Protein AF-A0A0S6VW03-F1 (afdb_monomer)

Structure (mmCIF, N/CA/C/O backbone):
data_AF-A0A0S6VW03-F1
#
_entry.id   AF-A0A0S6VW03-F1
#
loop_
_atom_site.group_PDB
_atom_site.id
_atom_site.type_symbol
_atom_site.label_atom_id
_atom_site.label_alt_id
_atom_site.label_comp_id
_atom_site.label_asym_id
_atom_site.label_entity_id
_atom_site.label_seq_id
_atom_site.pdbx_PDB_ins_code
_atom_site.Cartn_x
_atom_site.Cartn_y
_atom_site.Cartn_z
_atom_site.occupancy
_atom_site.B_iso_or_equiv
_atom_site.auth_seq_id
_atom_site.auth_comp_id
_atom_site.auth_asym_id
_atom_site.auth_atom_id
_atom_site.pdbx_PDB_model_num
ATOM 1 N N . MET A 1 1 ? -54.931 -8.063 -78.804 1.00 41.47 1 MET A N 1
ATOM 2 C CA . MET A 1 1 ? -53.450 -8.011 -78.876 1.00 41.47 1 MET A CA 1
ATOM 3 C C . MET A 1 1 ? -52.958 -6.750 -78.169 1.00 41.47 1 MET A C 1
ATOM 5 O O . MET A 1 1 ? -53.680 -5.765 -78.160 1.00 41.47 1 MET A O 1
ATOM 9 N N . LYS A 1 2 ? -51.769 -6.801 -77.556 1.00 39.81 2 LYS A N 1
ATOM 10 C CA . LYS A 1 2 ? -50.947 -5.637 -77.141 1.00 39.81 2 LYS A CA 1
ATOM 11 C C . LYS A 1 2 ? -50.318 -4.962 -78.395 1.00 39.81 2 LYS A C 1
ATOM 13 O O . LYS A 1 2 ? -50.360 -5.632 -79.429 1.00 39.81 2 LYS A O 1
ATOM 18 N N . PRO A 1 3 ? -49.612 -3.800 -78.333 1.00 53.75 3 PRO A N 1
ATOM 19 C CA . PRO A 1 3 ? -49.448 -2.786 -77.257 1.00 53.75 3 PRO A CA 1
ATOM 20 C C . PRO A 1 3 ? -49.480 -1.301 -77.765 1.00 53.75 3 PRO A C 1
ATOM 22 O O . PRO A 1 3 ? -49.728 -1.086 -78.941 1.00 53.75 3 PRO A O 1
ATOM 25 N N . VAL A 1 4 ? -49.116 -0.332 -76.888 1.00 44.44 4 VAL A N 1
ATOM 26 C CA . VAL A 1 4 ? -48.572 1.051 -77.131 1.00 44.44 4 VAL A CA 1
ATOM 27 C C . VAL A 1 4 ? -49.349 2.030 -78.048 1.00 44.44 4 VAL A C 1
ATOM 29 O O . VAL A 1 4 ? -50.064 1.627 -78.945 1.00 44.44 4 VAL A O 1
ATOM 32 N N . PHE A 1 5 ? -49.292 3.363 -77.927 1.00 41.28 5 PHE A N 1
ATOM 33 C CA . PHE A 1 5 ? -48.598 4.326 -77.039 1.00 41.28 5 PHE A CA 1
ATOM 34 C C . PHE A 1 5 ? -49.675 5.215 -76.318 1.00 41.28 5 PHE A C 1
ATOM 36 O O . PHE A 1 5 ? -50.839 4.838 -76.329 1.00 41.28 5 PHE A O 1
ATOM 43 N N . LEU A 1 6 ? -49.456 6.354 -75.631 1.00 41.47 6 LEU A N 1
ATOM 44 C CA . LEU A 1 6 ? -48.285 7.234 -75.453 1.00 41.47 6 LEU A CA 1
ATOM 45 C C . LEU A 1 6 ? -48.189 7.817 -74.016 1.00 41.47 6 LEU A C 1
ATOM 47 O O . LEU A 1 6 ? -48.075 7.052 -73.062 1.00 41.47 6 LEU A O 1
ATOM 51 N N . ARG A 1 7 ? -48.138 9.150 -73.858 1.00 45.44 7 ARG A N 1
ATOM 52 C CA . ARG A 1 7 ? -47.913 9.922 -72.619 1.00 45.44 7 ARG A CA 1
ATOM 53 C C . ARG A 1 7 ? -48.563 11.308 -72.736 1.00 45.44 7 ARG A C 1
ATOM 55 O O . ARG A 1 7 ? -48.477 11.915 -73.798 1.00 45.44 7 ARG A O 1
ATOM 62 N N . ALA A 1 8 ? -49.048 11.850 -71.620 1.00 44.62 8 ALA A N 1
ATOM 63 C CA . ALA A 1 8 ? -49.051 13.289 -71.351 1.00 44.62 8 ALA A CA 1
ATOM 64 C C . ALA A 1 8 ? -48.479 13.494 -69.939 1.00 44.62 8 ALA A C 1
ATOM 66 O O . ALA A 1 8 ? -48.837 12.768 -69.011 1.00 44.62 8 ALA A O 1
ATOM 67 N N . SER A 1 9 ? -47.514 14.400 -69.802 1.00 45.84 9 SER A N 1
ATOM 68 C CA . SER A 1 9 ? -46.612 14.449 -68.646 1.00 45.84 9 SER A CA 1
ATOM 69 C C . SER A 1 9 ? -47.096 15.427 -67.578 1.00 45.84 9 SER A C 1
ATOM 71 O O . SER A 1 9 ? -47.289 16.601 -67.880 1.00 45.84 9 SER A O 1
ATOM 73 N N . LEU A 1 10 ? -47.174 14.986 -66.318 1.00 44.88 10 LEU A N 1
ATOM 74 C CA . LEU A 1 10 ? -47.238 15.892 -65.170 1.00 44.88 10 LEU A CA 1
ATOM 75 C C . LEU A 1 10 ? -45.862 15.934 -64.497 1.00 44.88 10 LEU A C 1
ATOM 77 O O . LEU A 1 10 ? -45.400 14.939 -63.939 1.00 44.88 10 LEU A O 1
ATOM 81 N N . ALA A 1 11 ? -45.187 17.079 -64.587 1.00 45.97 11 ALA A N 1
ATOM 82 C CA . ALA A 1 11 ? -43.875 17.278 -63.984 1.00 45.97 11 ALA A CA 1
ATOM 83 C C . ALA A 1 11 ? -44.013 17.460 -62.464 1.00 45.97 11 ALA A C 1
ATOM 85 O O . ALA A 1 11 ? -44.283 18.557 -61.980 1.00 45.97 11 ALA A O 1
ATOM 86 N N . ILE A 1 12 ? -43.815 16.382 -61.705 1.00 49.69 12 ILE A N 1
ATOM 87 C CA . ILE A 1 12 ? -43.654 16.471 -60.252 1.00 49.69 12 ILE A CA 1
ATOM 88 C C . ILE A 1 12 ? -42.243 16.996 -59.975 1.00 49.69 12 ILE A C 1
ATOM 90 O O . ILE A 1 12 ? -41.255 16.325 -60.279 1.00 49.69 12 ILE A O 1
ATOM 94 N N . LEU A 1 13 ? -42.153 18.192 -59.386 1.00 43.28 13 LEU A N 1
ATOM 95 C CA . LEU A 1 13 ? -40.908 18.702 -58.819 1.00 43.28 13 LEU A CA 1
ATOM 96 C C . LEU A 1 13 ? -40.443 17.739 -57.718 1.00 43.28 13 LEU A C 1
ATOM 98 O O . LEU A 1 13 ? -40.979 17.741 -56.609 1.00 43.28 13 LEU A O 1
ATOM 102 N N . ILE A 1 14 ? -39.411 16.946 -58.003 1.00 45.53 14 ILE A N 1
ATOM 103 C CA . ILE A 1 14 ? -38.644 16.281 -56.953 1.00 45.53 14 ILE A CA 1
ATOM 104 C C . ILE A 1 14 ? -37.808 17.372 -56.286 1.00 45.53 14 ILE A C 1
ATOM 106 O O . ILE A 1 14 ? -36.692 17.672 -56.711 1.00 45.53 14 ILE A O 1
ATOM 110 N N . ILE A 1 15 ? -38.359 17.983 -55.235 1.00 51.97 15 ILE A N 1
ATOM 111 C CA . ILE A 1 15 ? -37.551 18.742 -54.285 1.00 51.97 15 ILE A CA 1
ATOM 112 C C . ILE A 1 15 ? -36.648 17.716 -53.609 1.00 51.97 15 ILE A C 1
ATOM 114 O O . ILE A 1 15 ? -37.071 16.995 -52.705 1.00 51.97 15 ILE A O 1
ATOM 118 N N . ALA A 1 16 ? -35.409 17.625 -54.086 1.00 44.34 16 ALA A N 1
ATOM 119 C CA . ALA A 1 16 ? -34.370 16.845 -53.445 1.00 44.34 16 ALA A CA 1
ATOM 120 C C . ALA A 1 16 ? -34.122 17.443 -52.057 1.00 44.34 16 ALA A C 1
ATOM 122 O O . ALA A 1 16 ? -33.374 18.410 -51.901 1.00 44.34 16 ALA A O 1
ATOM 123 N N . SER A 1 17 ? -34.773 16.874 -51.042 1.00 45.88 17 SER A N 1
ATOM 124 C CA . SER A 1 17 ? -34.503 17.185 -49.648 1.00 45.88 17 SER A CA 1
ATOM 125 C C . SER A 1 17 ? -33.107 16.671 -49.308 1.00 45.88 17 SER A C 1
ATOM 127 O O . SER A 1 17 ? -32.944 15.565 -48.788 1.00 45.88 17 SER A O 1
ATOM 129 N N . TYR A 1 18 ? -32.096 17.490 -49.606 1.00 45.88 18 TYR A N 1
ATOM 130 C CA . TYR A 1 18 ? -30.774 17.402 -49.003 1.00 45.88 18 TYR A CA 1
ATOM 131 C C . TYR A 1 18 ? -30.946 17.612 -47.496 1.00 45.88 18 TYR A C 1
ATOM 133 O O . TYR A 1 18 ? -30.790 18.711 -46.962 1.00 45.88 18 TYR A O 1
ATOM 141 N N . ALA A 1 19 ? -31.296 16.531 -46.800 1.00 44.75 19 ALA A N 1
ATOM 142 C CA . ALA A 1 19 ? -31.164 16.431 -45.364 1.00 44.75 19 ALA A CA 1
ATOM 143 C C . ALA A 1 19 ? -29.664 16.465 -45.068 1.00 44.75 19 ALA A C 1
ATOM 145 O O . ALA A 1 19 ? -29.002 15.430 -45.017 1.00 44.75 19 ALA A O 1
ATOM 146 N N . ALA A 1 20 ? -29.121 17.678 -44.940 1.00 45.19 20 ALA A N 1
ATOM 147 C CA . ALA A 1 20 ? -27.745 17.896 -44.545 1.00 45.19 20 ALA A CA 1
ATOM 148 C C . ALA A 1 20 ? -27.523 17.174 -43.212 1.00 45.19 20 ALA A C 1
ATOM 150 O O . ALA A 1 20 ? -28.014 17.606 -42.163 1.00 45.19 20 ALA A O 1
ATOM 151 N N . SER A 1 21 ? -26.811 16.049 -43.265 1.00 51.78 21 SER A N 1
ATOM 152 C CA . SER A 1 21 ? -26.428 15.280 -42.092 1.00 51.78 21 SER A CA 1
ATOM 153 C C . SER A 1 21 ? -25.437 16.117 -41.294 1.00 51.78 21 SER A C 1
ATOM 155 O O . SER A 1 21 ? -24.228 16.042 -41.506 1.00 51.78 21 SER A O 1
ATOM 157 N N . ALA A 1 22 ? -25.961 16.965 -40.407 1.00 58.03 22 ALA A N 1
ATOM 158 C CA . ALA A 1 22 ? -25.169 17.751 -39.479 1.00 58.03 22 ALA A CA 1
ATOM 159 C C . ALA A 1 22 ? -24.406 16.778 -38.574 1.00 58.03 22 ALA A C 1
ATOM 161 O O . ALA A 1 22 ? -24.975 16.244 -37.616 1.00 58.03 22 ALA A O 1
ATOM 162 N N . ALA A 1 23 ? -23.151 16.513 -38.945 1.00 72.06 23 ALA A N 1
ATOM 163 C CA . ALA A 1 23 ? -22.260 15.610 -38.239 1.00 72.06 23 ALA A CA 1
ATOM 164 C C . ALA A 1 23 ? -22.165 16.033 -36.771 1.00 72.06 23 ALA A C 1
ATOM 166 O O . ALA A 1 23 ? -22.073 17.224 -36.457 1.00 72.06 23 ALA A O 1
ATOM 167 N N . THR A 1 24 ? -22.229 15.058 -35.869 1.00 78.88 24 THR A N 1
ATOM 168 C CA . THR A 1 24 ? -22.113 15.316 -34.438 1.00 78.88 24 THR A CA 1
ATOM 169 C C . THR A 1 24 ? -20.705 15.839 -34.123 1.00 78.88 24 THR A C 1
ATOM 171 O O . THR A 1 24 ? -19.719 15.290 -34.621 1.00 78.88 24 THR A O 1
ATOM 174 N N . PRO A 1 25 ? -20.566 16.913 -33.324 1.00 88.56 25 PRO A N 1
ATOM 175 C CA . PRO A 1 25 ? -19.252 17.404 -32.920 1.00 88.56 25 PRO A CA 1
ATOM 176 C C . PRO A 1 25 ? -18.455 16.334 -32.161 1.00 88.56 25 PRO A C 1
ATOM 178 O O . PRO A 1 25 ? -19.015 15.647 -31.308 1.00 88.56 25 PRO A O 1
ATOM 181 N N . LYS A 1 26 ? -17.139 16.236 -32.396 1.00 91.75 26 LYS A N 1
ATOM 182 C CA . LYS A 1 26 ? -16.273 15.225 -31.751 1.00 91.75 26 LYS A CA 1
ATOM 183 C C . LYS A 1 26 ? -16.360 15.242 -30.222 1.00 91.75 26 LYS A C 1
ATOM 185 O O . LYS A 1 26 ? -16.529 14.189 -29.613 1.00 91.75 26 LYS A O 1
ATOM 190 N N . TRP A 1 27 ? -16.334 16.433 -29.612 1.00 94.94 27 TRP A N 1
ATOM 191 C CA . TRP A 1 27 ? -16.500 16.600 -28.161 1.00 94.94 27 TRP A CA 1
ATOM 192 C C . TRP A 1 27 ? -17.800 15.968 -27.639 1.00 94.94 27 TRP A C 1
ATOM 194 O O . TRP A 1 27 ? -17.817 15.429 -26.535 1.00 94.94 27 TRP A O 1
ATOM 204 N N . TYR A 1 28 ? -18.881 15.997 -28.429 1.00 95.50 28 TYR A N 1
ATOM 205 C CA . TYR A 1 28 ? -20.172 15.439 -28.033 1.00 95.50 28 TYR A CA 1
ATOM 206 C C . TYR A 1 28 ? -20.170 13.913 -28.090 1.00 95.50 28 TYR A C 1
ATOM 208 O O . TYR A 1 28 ? -20.765 13.296 -27.215 1.00 95.50 28 TYR A O 1
ATOM 216 N N . GLU A 1 29 ? -19.478 13.290 -29.047 1.00 94.25 29 GLU A N 1
ATOM 217 C CA . GLU A 1 29 ? -19.335 11.828 -29.048 1.00 94.25 29 GLU A CA 1
ATOM 218 C C . GLU A 1 29 ? -18.506 11.344 -27.855 1.00 94.25 29 GLU A C 1
ATOM 220 O O . GLU A 1 29 ? -18.922 10.411 -27.171 1.00 94.25 29 GLU A O 1
ATOM 225 N N . TYR A 1 30 ? -17.397 12.021 -27.531 1.00 97.06 30 TYR A N 1
ATOM 226 C CA . TYR A 1 30 ? -16.627 11.719 -26.320 1.00 97.06 30 TYR A CA 1
ATOM 227 C C . TYR A 1 30 ? -17.463 11.907 -25.044 1.00 97.06 30 TYR A C 1
ATOM 229 O O . TYR A 1 30 ? -17.493 11.017 -24.194 1.00 97.06 30 TYR A O 1
ATOM 237 N N . TYR A 1 31 ? -18.197 13.020 -24.931 1.00 96.94 31 TYR A N 1
ATOM 238 C CA . TYR A 1 31 ? -19.065 13.290 -23.782 1.00 96.94 31 TYR A CA 1
ATOM 239 C C . TYR A 1 31 ? -20.222 12.290 -23.670 1.00 96.94 31 TYR A C 1
ATOM 241 O O . TYR A 1 31 ? -20.508 11.794 -22.589 1.00 96.94 31 TYR A O 1
ATOM 249 N N . ARG A 1 32 ? -20.877 11.939 -24.781 1.00 96.00 32 ARG A N 1
ATOM 250 C CA . ARG A 1 32 ? -21.965 10.953 -24.805 1.00 96.00 32 ARG A CA 1
ATOM 251 C C . ARG A 1 32 ? -21.469 9.564 -24.400 1.00 96.00 32 ARG A C 1
ATOM 253 O O . ARG A 1 32 ? -22.128 8.906 -23.601 1.00 96.00 32 ARG A O 1
ATOM 260 N N . LEU A 1 33 ? -20.321 9.132 -24.927 1.00 95.81 33 LEU A N 1
ATOM 261 C CA . LEU A 1 33 ? -19.723 7.843 -24.575 1.00 95.81 33 LEU A CA 1
ATOM 262 C C . LEU A 1 33 ? -19.311 7.795 -23.101 1.00 95.81 33 LEU A C 1
ATOM 264 O O . LEU A 1 33 ? -19.542 6.778 -22.452 1.00 95.81 33 LEU A O 1
ATOM 268 N N . SER A 1 34 ? -18.762 8.881 -22.543 1.00 96.31 34 SER A N 1
ATOM 269 C CA . SER A 1 34 ? -18.366 8.896 -21.130 1.00 96.31 34 SER A CA 1
ATOM 270 C C . SER A 1 34 ? -19.554 8.689 -20.190 1.00 96.31 34 SER A C 1
ATOM 272 O O . SER A 1 34 ? -19.403 7.965 -19.210 1.00 96.31 34 SER A O 1
ATOM 274 N N . LYS A 1 35 ? -20.753 9.204 -20.514 1.00 94.56 35 LYS A N 1
ATOM 275 C CA . LYS A 1 35 ? -21.979 8.906 -19.743 1.00 94.56 35 LYS A CA 1
ATOM 276 C C . LYS A 1 35 ? -22.316 7.408 -19.745 1.00 94.56 35 LYS A C 1
ATOM 278 O O . LYS A 1 35 ? -22.618 6.868 -18.688 1.00 94.56 35 LYS A O 1
ATOM 283 N N . THR A 1 36 ? -22.179 6.721 -20.881 1.00 93.88 36 THR A N 1
ATOM 284 C CA . THR A 1 36 ? -22.383 5.261 -20.963 1.00 93.88 36 THR A CA 1
ATOM 285 C C . THR A 1 36 ? -21.358 4.486 -20.122 1.00 93.88 36 THR A C 1
ATOM 287 O O . THR A 1 36 ? -21.712 3.516 -19.457 1.00 93.88 36 THR A O 1
ATOM 290 N N . TYR A 1 37 ? -20.095 4.925 -20.090 1.00 93.25 37 TYR A N 1
ATOM 291 C CA . TYR A 1 37 ? -19.072 4.299 -19.241 1.00 93.25 37 TYR A CA 1
ATOM 292 C C . TYR A 1 37 ? -19.241 4.626 -17.746 1.00 93.25 37 TYR A C 1
ATOM 294 O O . TYR A 1 37 ? -18.944 3.772 -16.914 1.00 93.25 37 TYR A O 1
ATOM 302 N N . VAL A 1 38 ? -19.788 5.798 -17.395 1.00 90.44 38 VAL A N 1
ATOM 303 C CA . VAL A 1 38 ? -20.243 6.133 -16.029 1.00 90.44 38 VAL A CA 1
ATOM 304 C C . VAL A 1 38 ? -21.356 5.184 -15.574 1.00 90.44 38 VAL A C 1
ATOM 306 O O . VAL A 1 38 ? -21.263 4.615 -14.490 1.00 90.44 38 VAL A O 1
ATOM 309 N N . GLU A 1 39 ? -22.376 4.957 -16.406 1.00 90.19 39 GLU A N 1
ATOM 310 C CA . GLU A 1 39 ? -23.469 4.013 -16.114 1.00 90.19 39 GLU A CA 1
ATOM 311 C C . GLU A 1 39 ? -22.955 2.571 -15.943 1.00 90.19 39 GLU A C 1
ATOM 313 O O . GLU A 1 39 ? -23.417 1.845 -15.064 1.00 90.19 39 GLU A O 1
ATOM 318 N N . ALA A 1 40 ? -21.939 2.182 -16.721 1.00 91.19 40 ALA A N 1
ATOM 319 C CA . ALA A 1 40 ? -21.250 0.895 -16.606 1.00 91.19 40 ALA A CA 1
ATOM 320 C C . ALA A 1 40 ? -20.214 0.815 -15.459 1.00 91.19 40 ALA A C 1
ATOM 322 O O . ALA A 1 40 ? -19.531 -0.202 -15.338 1.00 91.19 40 ALA A O 1
ATOM 323 N N . GLN A 1 41 ? -20.065 1.864 -14.637 1.00 89.62 41 GLN A N 1
ATOM 324 C CA . GLN A 1 41 ? -19.064 1.981 -13.559 1.00 89.62 41 GLN A CA 1
ATOM 325 C C . GLN A 1 41 ? -17.597 1.822 -14.022 1.00 89.62 41 GLN A C 1
ATOM 327 O O . GLN A 1 41 ? -16.711 1.476 -13.241 1.00 89.62 41 GLN A O 1
ATOM 332 N N . GLN A 1 42 ? -17.313 2.099 -15.298 1.00 89.12 42 GLN A N 1
ATOM 333 C CA . GLN A 1 42 ? -15.972 2.063 -15.891 1.00 89.12 42 GLN A CA 1
ATOM 334 C C . GLN A 1 42 ? -15.337 3.461 -15.849 1.00 89.12 42 GLN A C 1
ATOM 336 O O . GLN A 1 42 ? -15.117 4.116 -16.872 1.00 89.12 42 GLN A O 1
ATOM 341 N N . TRP A 1 43 ? -15.074 3.925 -14.626 1.00 88.69 43 TRP A N 1
ATOM 342 C CA . TRP A 1 43 ? -14.681 5.303 -14.317 1.00 88.69 43 TRP A CA 1
ATOM 343 C C . TRP A 1 43 ? -13.411 5.763 -15.037 1.00 88.69 43 TRP A C 1
ATOM 345 O O . TRP A 1 43 ? -13.407 6.857 -15.593 1.00 88.69 43 TRP A O 1
ATOM 355 N N . ASP A 1 44 ? -12.375 4.922 -15.117 1.00 87.62 44 ASP A N 1
ATOM 356 C CA . ASP A 1 44 ? -11.119 5.252 -15.808 1.00 87.62 44 ASP A CA 1
ATOM 357 C C . ASP A 1 44 ? -11.346 5.575 -17.302 1.00 87.62 44 ASP A C 1
ATOM 359 O O . ASP A 1 44 ? -10.836 6.566 -17.829 1.00 87.62 44 ASP A O 1
ATOM 363 N N . VAL A 1 45 ? -12.194 4.792 -17.983 1.00 88.62 45 VAL A N 1
ATOM 364 C CA . VAL A 1 45 ? -12.552 5.013 -19.398 1.00 88.62 45 VAL A CA 1
ATOM 365 C C . VAL A 1 45 ? -13.404 6.275 -19.554 1.00 88.62 45 VAL A C 1
ATOM 367 O O . VAL A 1 45 ? -13.199 7.058 -20.487 1.00 88.62 45 VAL A O 1
ATOM 370 N N . ALA A 1 46 ? -14.338 6.508 -18.628 1.00 94.81 46 ALA A N 1
ATOM 371 C CA . ALA A 1 46 ? -15.154 7.717 -18.614 1.00 94.81 46 ALA A CA 1
ATOM 372 C C . ALA A 1 46 ? -14.313 8.990 -18.411 1.00 94.81 46 ALA A C 1
ATOM 374 O O . ALA A 1 46 ? -14.540 9.975 -19.113 1.00 94.81 46 ALA A O 1
ATOM 375 N N . ILE A 1 47 ? -13.320 8.960 -17.514 1.00 95.75 47 ILE A N 1
ATOM 376 C CA . ILE A 1 47 ? -12.376 10.058 -17.253 1.00 95.75 47 ILE A CA 1
ATOM 377 C C . ILE A 1 47 ? -11.597 10.417 -18.521 1.00 95.75 47 ILE A C 1
ATOM 379 O O . ILE A 1 47 ? -11.562 11.586 -18.907 1.00 95.75 47 ILE A O 1
ATOM 383 N N . GLU A 1 48 ? -11.030 9.433 -19.221 1.00 94.25 48 GLU A N 1
ATOM 384 C CA . GLU A 1 48 ? -10.274 9.683 -20.456 1.00 94.25 48 GLU A CA 1
ATOM 385 C C . GLU A 1 48 ? -11.147 10.245 -21.588 1.00 94.25 48 GLU A C 1
ATOM 387 O O . GLU A 1 48 ? -10.715 11.111 -22.354 1.00 94.25 48 GLU A O 1
ATOM 392 N N . LEU A 1 49 ? -12.406 9.814 -21.678 1.00 95.62 49 LEU A N 1
ATOM 393 C CA . LEU A 1 49 ? -13.373 10.385 -22.616 1.00 95.62 49 LEU A CA 1
ATOM 394 C C . LEU A 1 49 ? -13.805 11.807 -22.216 1.00 95.62 49 LEU A C 1
ATOM 396 O O . LEU A 1 49 ? -13.925 12.671 -23.083 1.00 95.62 49 LEU A O 1
ATOM 400 N N . LEU A 1 50 ? -13.972 12.095 -20.922 1.00 97.38 50 LEU A N 1
ATOM 401 C CA . LEU A 1 50 ? -14.268 13.445 -20.425 1.00 97.38 50 LEU A CA 1
ATOM 402 C C . LEU A 1 50 ? -13.108 14.412 -20.687 1.00 97.38 50 LEU A C 1
ATOM 404 O O . LEU A 1 50 ? -13.348 15.502 -21.203 1.00 97.38 50 LEU A O 1
ATOM 408 N N . LYS A 1 51 ? -11.856 14.002 -20.450 1.00 97.00 51 LYS A N 1
ATOM 409 C CA . LYS A 1 51 ? -10.661 14.787 -20.814 1.00 97.00 51 LYS A CA 1
ATOM 410 C C . LYS A 1 51 ? -10.620 15.100 -22.313 1.00 97.00 51 LYS A C 1
ATOM 412 O O . LYS A 1 51 ? -10.381 16.245 -22.687 1.00 97.00 51 LYS A O 1
ATOM 417 N N . LYS A 1 52 ? -10.914 14.119 -23.178 1.00 96.12 52 LYS A N 1
ATOM 418 C CA . LYS A 1 52 ? -10.998 14.326 -24.639 1.00 96.12 52 LYS A CA 1
ATOM 419 C C . LYS A 1 52 ? -12.133 15.276 -25.036 1.00 96.12 52 LYS A C 1
ATOM 421 O O . LYS A 1 52 ? -11.947 16.097 -25.930 1.00 96.12 52 LYS A O 1
ATOM 426 N N . ALA A 1 53 ? -13.284 15.211 -24.362 1.00 96.88 53 ALA A N 1
ATOM 427 C CA . ALA A 1 53 ? -14.372 16.167 -24.568 1.00 96.88 53 ALA A CA 1
ATOM 428 C C . ALA A 1 53 ? -13.961 17.596 -24.166 1.00 96.88 53 ALA A C 1
ATOM 430 O O . ALA A 1 53 ? -14.183 18.525 -24.941 1.00 96.88 53 ALA A O 1
ATOM 431 N N . ILE A 1 54 ? -13.299 17.761 -23.014 1.00 96.75 54 ILE A N 1
ATOM 432 C CA . ILE A 1 54 ? -12.788 19.049 -22.510 1.00 96.75 54 ILE A CA 1
ATOM 433 C C . ILE A 1 54 ? -11.726 19.635 -23.446 1.00 96.75 54 ILE A C 1
ATOM 435 O O . ILE A 1 54 ? -11.785 20.821 -23.756 1.00 96.75 54 ILE A O 1
ATOM 439 N N . ALA A 1 55 ? -10.790 18.819 -23.938 1.00 95.94 55 ALA A N 1
ATOM 440 C CA . ALA A 1 55 ? -9.740 19.266 -24.854 1.00 95.94 55 ALA A CA 1
ATOM 441 C C . ALA A 1 55 ? -10.301 19.816 -26.182 1.00 95.94 55 ALA A C 1
ATOM 443 O O . ALA A 1 55 ? -9.798 20.805 -26.707 1.00 95.94 55 ALA A O 1
ATOM 444 N N . GLU A 1 56 ? -11.368 19.205 -26.705 1.00 95.12 56 GLU A N 1
ATOM 445 C CA . GLU A 1 56 ? -12.072 19.666 -27.913 1.00 95.12 56 GLU A CA 1
ATOM 446 C C . GLU A 1 56 ? -13.061 20.817 -27.625 1.00 95.12 56 GLU A C 1
ATOM 448 O O . GLU A 1 56 ? -13.343 21.640 -28.499 1.00 95.12 56 GLU A O 1
ATOM 453 N N . ARG A 1 57 ? -13.625 20.877 -26.411 1.00 95.50 57 ARG A N 1
ATOM 454 C CA . ARG A 1 57 ? -14.551 21.923 -25.959 1.00 95.50 57 ARG A CA 1
ATOM 455 C C . ARG A 1 57 ? -14.439 22.143 -24.440 1.00 95.50 57 ARG A C 1
ATOM 457 O O . ARG A 1 57 ? -15.144 21.468 -23.680 1.00 95.50 57 ARG A O 1
ATOM 464 N N . PRO A 1 58 ? -13.661 23.139 -23.985 1.00 94.44 58 PRO A N 1
ATOM 465 C CA . PRO A 1 58 ? -13.479 23.387 -22.559 1.00 94.44 58 PRO A CA 1
ATOM 466 C C . PRO A 1 58 ? -14.621 24.187 -21.917 1.00 94.44 58 PRO A C 1
ATOM 468 O O . PRO A 1 58 ? -14.684 24.241 -20.696 1.00 94.44 58 PRO A O 1
ATOM 471 N N . GLN A 1 59 ? -15.522 24.817 -22.683 1.00 93.38 59 GLN A N 1
ATOM 472 C CA . GLN A 1 59 ? -16.610 25.627 -22.115 1.00 93.38 59 GLN A CA 1
ATOM 473 C C . GLN A 1 59 ? -17.868 24.796 -21.817 1.00 93.38 59 GLN A C 1
ATOM 475 O O . GLN A 1 59 ? -18.562 24.347 -22.747 1.00 9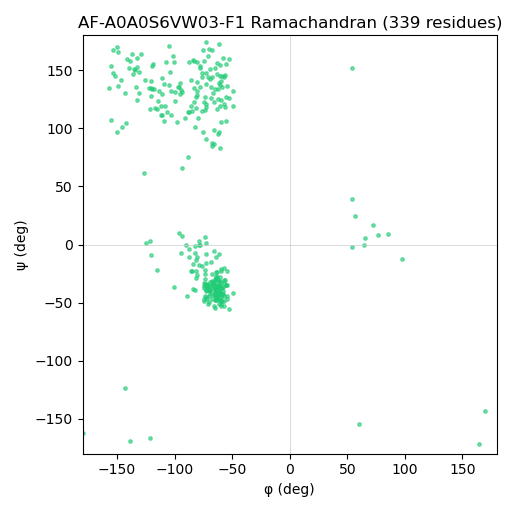3.38 59 GLN A O 1
ATOM 480 N N . SER A 1 60 ? -18.200 24.680 -20.527 1.00 95.06 60 SER A N 1
ATOM 481 C CA . SER A 1 60 ? -19.489 24.187 -20.028 1.00 95.06 60 SER A CA 1
ATOM 482 C C . SER A 1 60 ? -20.678 24.974 -20.593 1.00 95.06 60 SER A C 1
ATOM 484 O O . SER A 1 60 ? -20.570 26.134 -20.997 1.00 95.06 60 SER A O 1
ATOM 486 N N . SER A 1 61 ? -21.855 24.349 -20.642 1.00 95.00 61 SER A N 1
ATOM 487 C CA . SER A 1 61 ? -23.081 25.007 -21.098 1.00 95.00 61 SER A CA 1
ATOM 488 C C . SER A 1 61 ? -24.343 24.336 -20.563 1.00 95.00 61 SER A C 1
ATOM 490 O O . SER A 1 61 ? -24.521 23.124 -20.691 1.00 95.00 61 SER A O 1
ATOM 492 N N . ARG A 1 62 ? -25.294 25.144 -20.072 1.00 93.62 62 ARG A N 1
ATOM 493 C CA . ARG A 1 62 ? -26.638 24.661 -19.706 1.00 93.62 62 ARG A CA 1
ATOM 494 C C . ARG A 1 62 ? -27.393 24.072 -20.902 1.00 93.62 62 ARG A C 1
ATOM 496 O O . ARG A 1 62 ? -28.187 23.151 -20.724 1.00 93.62 62 ARG A O 1
ATOM 503 N N . LYS A 1 63 ? -27.150 24.588 -22.114 1.00 95.06 63 LYS A N 1
ATOM 504 C CA . LYS A 1 63 ? -27.814 24.155 -23.351 1.00 95.06 63 LYS A CA 1
ATOM 505 C C . LYS A 1 63 ? -26.945 24.450 -24.579 1.00 95.06 63 LYS A C 1
ATOM 507 O O . LYS A 1 63 ? -26.853 25.588 -25.029 1.00 95.06 63 LYS A O 1
ATOM 512 N N . VAL A 1 64 ? -26.365 23.405 -25.161 1.00 94.31 64 VAL A N 1
ATOM 513 C CA . VAL A 1 64 ? -25.511 23.450 -26.357 1.00 94.31 64 VAL A CA 1
ATOM 514 C C . VAL A 1 64 ? -26.104 22.596 -27.481 1.00 94.31 64 VAL A C 1
ATOM 516 O O . VAL A 1 64 ? -26.661 21.523 -27.242 1.00 94.31 64 VAL A O 1
ATOM 519 N N . ARG A 1 65 ? -26.014 23.087 -28.723 1.00 91.62 65 ARG A N 1
ATOM 520 C CA . ARG A 1 65 ? -26.492 22.389 -29.925 1.00 91.62 65 ARG A CA 1
ATOM 521 C C . ARG A 1 65 ? -25.470 21.346 -30.376 1.00 91.62 65 ARG A C 1
ATOM 523 O O . ARG A 1 65 ? -24.292 21.663 -30.515 1.00 91.62 65 ARG A O 1
ATOM 530 N N . VAL A 1 66 ? -25.938 20.130 -30.648 1.00 90.88 66 VAL A N 1
ATOM 531 C CA . VAL A 1 66 ? -25.092 18.972 -31.021 1.00 90.88 66 VAL A CA 1
ATOM 532 C C . VAL A 1 66 ? -25.491 18.323 -32.347 1.00 90.88 66 VAL A C 1
ATOM 534 O O . VAL A 1 66 ? -24.875 17.358 -32.783 1.00 90.88 66 VAL A O 1
ATOM 537 N N . GLY A 1 67 ? -26.509 18.863 -33.019 1.00 86.62 67 GLY A N 1
ATOM 538 C CA . GLY A 1 67 ? -26.900 18.452 -34.364 1.00 86.62 67 GLY A CA 1
ATOM 539 C C . GLY A 1 67 ? -28.095 19.246 -34.889 1.00 86.62 67 GLY A C 1
ATOM 540 O O . GLY A 1 67 ? -28.456 20.308 -34.364 1.00 86.62 67 GLY A O 1
ATOM 541 N N . PHE A 1 68 ? -28.750 18.723 -35.924 1.00 82.69 68 PHE A N 1
ATOM 542 C CA . PHE A 1 68 ? -30.057 19.223 -36.346 1.00 82.69 68 PHE A CA 1
ATOM 543 C C . PHE A 1 68 ? -31.095 18.934 -35.249 1.00 82.69 68 PHE A C 1
ATOM 545 O O . PHE A 1 68 ? -31.213 17.792 -34.810 1.00 82.69 68 PHE A O 1
ATOM 552 N N . LEU A 1 69 ? -31.761 19.986 -34.754 1.00 85.50 69 LEU A N 1
ATOM 553 C CA . LEU A 1 69 ? -32.750 19.991 -33.657 1.00 85.50 69 LEU A CA 1
ATOM 554 C C . LEU A 1 69 ? -32.321 19.372 -32.302 1.00 85.50 69 LEU A C 1
ATOM 556 O O . LEU A 1 69 ? -33.079 19.450 -31.338 1.00 85.50 69 LEU A O 1
ATOM 560 N N . ARG A 1 70 ? -31.103 18.830 -32.178 1.00 88.06 70 ARG A N 1
ATOM 561 C CA . ARG A 1 70 ? -30.589 18.196 -30.954 1.00 88.06 70 ARG A CA 1
ATOM 562 C C . ARG A 1 70 ? -29.806 19.170 -30.073 1.00 88.06 70 ARG A C 1
ATOM 564 O O . ARG A 1 70 ? -28.880 19.844 -30.536 1.00 88.06 70 ARG A O 1
ATOM 571 N N . TRP A 1 71 ? -30.150 19.172 -28.788 1.00 92.44 71 TRP A N 1
ATOM 572 C CA . TRP A 1 71 ? -29.538 19.976 -27.732 1.00 92.44 71 TRP A CA 1
ATOM 573 C C . TRP A 1 71 ? -29.208 19.088 -26.532 1.00 92.44 71 TRP A C 1
ATOM 575 O O . TRP A 1 71 ? -29.937 18.141 -26.257 1.00 92.44 71 TRP A O 1
ATOM 585 N N . THR A 1 72 ? -28.147 19.419 -25.802 1.00 93.38 72 THR A N 1
ATOM 586 C CA . THR A 1 72 ? -27.784 18.774 -24.531 1.00 93.38 72 THR A CA 1
ATOM 587 C C . THR A 1 72 ? -27.326 19.825 -23.527 1.00 93.38 72 THR A C 1
ATOM 589 O O . THR A 1 72 ? -26.885 20.907 -23.922 1.00 93.38 72 THR A O 1
ATOM 592 N N . SER A 1 73 ? -27.385 19.511 -22.237 1.00 94.50 73 SER A N 1
ATOM 593 C CA . SER A 1 73 ? -26.507 20.161 -21.262 1.00 94.50 73 SER A CA 1
ATOM 594 C C . SER A 1 73 ? -25.110 19.539 -21.336 1.00 94.50 73 SER A C 1
ATOM 596 O O . SER A 1 73 ? -24.963 18.391 -21.761 1.00 94.50 73 SER A O 1
ATOM 598 N N . TYR A 1 74 ? -24.091 20.302 -20.954 1.00 95.94 74 TYR A N 1
ATOM 599 C CA . TYR A 1 74 ? -22.688 19.901 -20.994 1.00 95.94 74 TYR A CA 1
ATOM 600 C C . TYR A 1 74 ? -21.981 20.470 -19.761 1.00 95.94 74 TYR A C 1
ATOM 602 O O . TYR A 1 74 ? -21.729 21.673 -19.693 1.00 95.94 74 TYR A O 1
ATOM 610 N N . TYR A 1 75 ? -21.707 19.606 -18.782 1.00 97.19 75 TYR A N 1
ATOM 611 C CA . TYR A 1 75 ? -21.058 19.959 -17.511 1.00 97.19 75 TYR A CA 1
ATOM 612 C C . TYR A 1 75 ? -19.833 19.055 -17.282 1.00 97.19 75 TYR A C 1
ATOM 614 O O . TYR A 1 75 ? -19.826 18.248 -16.348 1.00 97.19 75 TYR A O 1
ATOM 622 N N . PRO A 1 76 ? -18.826 19.100 -18.176 1.00 96.06 76 PRO A N 1
ATOM 623 C CA . PRO A 1 76 ? -17.763 18.106 -18.208 1.00 96.06 76 PRO A CA 1
ATOM 624 C C . PRO A 1 76 ? -16.916 18.093 -16.933 1.00 96.06 76 PRO A C 1
ATOM 626 O O . PRO A 1 76 ? -16.560 17.010 -16.490 1.00 96.06 76 PRO A O 1
ATOM 629 N N . TYR A 1 77 ? -16.643 19.245 -16.307 1.00 96.12 77 TYR A N 1
ATOM 630 C CA . TYR A 1 77 ? -15.848 19.304 -15.074 1.00 96.12 77 TYR A CA 1
ATOM 631 C C . TYR A 1 77 ? -16.578 18.694 -13.876 1.00 96.12 77 TYR A C 1
ATOM 633 O O . TYR A 1 77 ? -15.971 17.939 -13.128 1.00 96.12 77 TYR A O 1
ATOM 641 N N . LEU A 1 78 ? -17.891 18.915 -13.731 1.00 96.38 78 LEU A N 1
ATOM 642 C CA . LEU A 1 78 ? -18.659 18.236 -12.684 1.00 96.38 78 LEU A CA 1
ATOM 643 C C . LEU A 1 78 ? -18.686 16.725 -12.922 1.00 96.38 78 LEU A C 1
ATOM 645 O O . LEU A 1 78 ? -18.444 15.951 -12.004 1.00 96.38 78 LEU A O 1
ATOM 649 N N . ASP A 1 79 ? -18.983 16.295 -14.149 1.00 96.38 79 ASP A N 1
ATOM 650 C CA . ASP A 1 79 ? -19.033 14.867 -14.465 1.00 96.38 79 ASP A CA 1
ATOM 651 C C . ASP A 1 79 ? -17.645 14.200 -14.311 1.00 96.38 79 ASP A C 1
ATOM 653 O O . ASP A 1 79 ? -17.571 13.033 -13.932 1.00 96.38 79 ASP A O 1
ATOM 657 N N . LEU A 1 80 ? -16.554 14.947 -14.532 1.00 95.94 80 LEU A N 1
ATOM 658 C CA . LEU A 1 80 ? -15.173 14.518 -14.294 1.00 95.94 80 LEU A CA 1
ATOM 659 C C . LEU A 1 80 ? -14.851 14.435 -12.797 1.00 95.94 80 LEU A C 1
ATOM 661 O O . LEU A 1 80 ? -14.340 13.412 -12.351 1.00 95.94 80 LEU A O 1
ATOM 665 N N . GLY A 1 81 ? -15.211 15.452 -12.010 1.00 94.06 81 GLY A N 1
ATOM 666 C CA . GLY A 1 81 ? -15.047 15.446 -10.555 1.00 94.06 81 GLY A CA 1
ATOM 667 C C . GLY A 1 81 ? -15.827 14.312 -9.885 1.00 94.06 81 GLY A C 1
ATOM 668 O O . GLY A 1 81 ? -15.277 13.606 -9.046 1.00 94.06 81 GLY A O 1
ATOM 669 N N . MET A 1 82 ? -17.054 14.038 -10.342 1.00 93.69 82 MET A N 1
ATOM 670 C CA . MET A 1 82 ? -17.845 12.882 -9.898 1.00 93.69 82 MET A CA 1
ATOM 671 C C . MET A 1 82 ? -17.199 11.535 -10.269 1.00 93.69 82 MET A C 1
ATOM 673 O O . MET A 1 82 ? -17.287 10.586 -9.492 1.00 93.69 82 MET A O 1
ATOM 677 N N . ALA A 1 83 ? -16.536 11.431 -11.425 1.00 92.62 83 ALA A N 1
ATOM 678 C CA . ALA A 1 83 ? -15.826 10.211 -11.814 1.00 92.62 83 ALA A CA 1
ATOM 679 C C . ALA A 1 83 ? -14.540 9.994 -10.991 1.00 92.62 83 ALA A C 1
ATOM 681 O O . ALA A 1 83 ? -14.254 8.865 -10.596 1.00 92.62 83 ALA A O 1
ATOM 682 N N . TYR A 1 84 ? -13.805 11.064 -10.666 1.00 89.25 84 TYR A N 1
ATOM 683 C CA . TYR A 1 84 ? -12.679 11.009 -9.724 1.00 89.25 84 TYR A CA 1
ATOM 684 C C . TYR A 1 84 ? -13.137 10.659 -8.297 1.00 89.25 84 TYR A C 1
ATOM 686 O O . TYR A 1 84 ? -12.534 9.803 -7.650 1.00 89.25 84 TYR A O 1
ATOM 694 N N . LEU A 1 85 ? -14.257 11.228 -7.839 1.00 87.62 85 LEU A N 1
ATOM 695 C CA . LEU A 1 85 ? -14.880 10.910 -6.551 1.00 87.62 85 LEU A CA 1
ATOM 696 C C . LEU A 1 85 ? -15.253 9.421 -6.450 1.00 87.62 85 LEU A C 1
ATOM 698 O O . LEU A 1 85 ? -14.970 8.786 -5.436 1.00 87.62 85 LEU A O 1
ATOM 702 N N . ALA A 1 86 ? -15.812 8.838 -7.516 1.00 87.12 86 ALA A N 1
ATOM 703 C CA . ALA A 1 86 ? -16.139 7.411 -7.575 1.00 87.12 86 ALA A CA 1
ATOM 704 C C . ALA A 1 86 ? -14.903 6.487 -7.492 1.00 87.12 86 ALA A C 1
ATOM 706 O O . ALA A 1 86 ? -15.023 5.339 -7.063 1.00 87.12 86 ALA A O 1
ATOM 707 N N . LEU A 1 87 ? -13.716 6.990 -7.853 1.00 82.44 87 LEU A N 1
ATOM 708 C CA . LEU A 1 87 ? -12.424 6.311 -7.685 1.00 82.44 87 LEU A CA 1
ATOM 709 C C . LEU A 1 87 ? -11.731 6.613 -6.340 1.00 82.44 87 LEU A C 1
ATOM 711 O O . LEU A 1 87 ? -10.641 6.098 -6.097 1.00 82.44 87 LEU A O 1
ATOM 715 N N . GLY A 1 88 ? -12.326 7.437 -5.469 1.00 82.31 88 GLY A N 1
ATOM 716 C CA . GLY A 1 88 ? -11.711 7.879 -4.209 1.00 82.31 88 GLY A CA 1
ATOM 717 C C . GLY A 1 88 ? -10.567 8.886 -4.386 1.00 82.31 88 GLY A C 1
ATOM 718 O O . GLY A 1 88 ? -9.772 9.083 -3.471 1.00 82.31 88 GLY A O 1
ATOM 719 N N . LYS A 1 89 ? -10.467 9.516 -5.561 1.00 82.38 89 LYS A N 1
ATOM 720 C CA . LYS A 1 89 ? -9.446 10.514 -5.905 1.00 82.38 89 LYS A CA 1
ATOM 721 C C . LYS A 1 89 ? -9.928 11.907 -5.506 1.00 82.38 89 LYS A C 1
ATOM 723 O O . LYS A 1 89 ? -10.436 12.670 -6.327 1.00 82.38 89 LYS A O 1
ATOM 728 N N . PHE A 1 90 ? -9.886 12.170 -4.199 1.00 84.81 90 PHE A N 1
ATOM 729 C CA . PHE A 1 90 ? -10.554 13.321 -3.585 1.00 84.81 90 PHE A CA 1
ATOM 730 C C . PHE A 1 90 ? -9.958 14.672 -3.996 1.00 84.81 90 PHE A C 1
ATOM 732 O O . PHE A 1 90 ? -10.730 15.604 -4.200 1.00 84.81 90 PHE A O 1
ATOM 739 N N . ASP A 1 91 ? -8.642 14.771 -4.198 1.00 80.62 91 ASP A N 1
ATOM 740 C CA . ASP A 1 91 ? -7.984 16.023 -4.600 1.00 80.62 91 ASP A CA 1
ATOM 741 C C . ASP A 1 91 ? -8.385 16.431 -6.029 1.00 80.62 91 ASP A C 1
ATOM 743 O O . ASP A 1 91 ? -8.805 17.567 -6.273 1.00 80.62 91 ASP A O 1
ATOM 747 N N . GLU A 1 92 ? -8.346 15.494 -6.986 1.00 88.50 92 GLU A N 1
ATOM 748 C CA . GLU A 1 92 ? -8.837 15.746 -8.344 1.00 88.50 92 GLU A CA 1
ATOM 749 C C . GLU A 1 92 ? -10.350 16.006 -8.359 1.00 88.50 92 GLU A C 1
ATOM 751 O O . GLU A 1 92 ? -10.813 16.914 -9.055 1.00 88.50 92 GLU A O 1
ATOM 756 N N . ALA A 1 93 ? -11.128 15.260 -7.566 1.00 90.38 93 ALA A N 1
ATOM 757 C CA . ALA A 1 93 ? -12.565 15.483 -7.430 1.00 90.38 93 ALA A CA 1
ATOM 758 C C . ALA A 1 93 ? -12.879 16.892 -6.901 1.00 90.38 93 ALA A C 1
ATOM 760 O O . ALA A 1 93 ? -13.727 17.584 -7.469 1.00 90.38 93 ALA A O 1
ATOM 761 N N . GLN A 1 94 ? -12.165 17.345 -5.865 1.00 87.94 94 GLN A N 1
ATOM 762 C CA . GLN A 1 94 ? -12.318 18.677 -5.283 1.00 87.94 94 GLN A CA 1
ATOM 763 C C . GLN A 1 94 ? -11.917 19.760 -6.279 1.00 87.94 94 GLN A C 1
ATOM 765 O O . GLN A 1 94 ? -12.665 20.723 -6.446 1.00 87.94 94 GLN A O 1
ATOM 770 N N . SER A 1 95 ? -10.804 19.580 -6.995 1.00 87.44 95 SER A N 1
ATOM 771 C CA . SER A 1 95 ? -10.356 20.503 -8.043 1.00 87.44 95 SER A CA 1
ATOM 772 C C . SER A 1 95 ? -11.427 20.688 -9.127 1.00 87.44 95 SER A C 1
ATOM 774 O O . SER A 1 95 ? -11.882 21.808 -9.377 1.00 87.44 95 SER A O 1
ATOM 776 N N . TYR A 1 96 ? -11.932 19.592 -9.704 1.00 94.12 96 TYR A N 1
ATOM 777 C CA . TYR A 1 96 ? -12.907 19.661 -10.796 1.00 94.12 96 TYR A CA 1
ATOM 778 C C . TYR A 1 96 ? -14.327 20.050 -10.351 1.00 94.12 96 TYR A C 1
ATOM 780 O O . TYR A 1 96 ? -15.015 20.760 -11.090 1.00 94.12 96 TYR A O 1
ATOM 788 N N . CYS A 1 97 ? -14.772 19.672 -9.148 1.00 92.06 97 CYS A N 1
ATOM 789 C CA . CYS A 1 97 ? -16.060 20.133 -8.618 1.00 92.06 97 CYS A CA 1
ATOM 790 C C . CYS A 1 97 ? -16.015 21.608 -8.176 1.00 92.06 97 CYS A C 1
ATOM 792 O O . CYS A 1 97 ? -16.976 22.335 -8.430 1.00 92.06 97 CYS A O 1
ATOM 794 N N . SER A 1 98 ? -14.886 22.097 -7.648 1.00 90.25 98 SER A N 1
ATOM 795 C CA . SER A 1 98 ? -14.676 23.534 -7.383 1.00 90.25 98 SER A CA 1
ATOM 796 C C . SER A 1 98 ? -14.570 24.346 -8.680 1.00 90.25 98 SER A C 1
ATOM 798 O O . SER A 1 98 ? -15.092 25.458 -8.764 1.00 90.25 98 SER A O 1
ATOM 800 N N . GLN A 1 99 ? -13.971 23.785 -9.737 1.00 90.75 99 GLN A N 1
ATOM 801 C CA . GLN A 1 99 ? -14.000 24.387 -11.074 1.00 90.75 99 GLN A CA 1
ATOM 802 C C . GLN A 1 99 ? -15.435 24.465 -11.623 1.00 90.75 99 GLN A C 1
ATOM 804 O O . GLN A 1 99 ? -15.864 25.517 -12.091 1.00 90.75 99 GLN A O 1
ATOM 809 N N . ALA A 1 100 ? -16.218 23.389 -11.512 1.00 92.81 100 ALA A N 1
ATOM 810 C CA . ALA A 1 100 ? -17.620 23.392 -11.935 1.00 92.81 100 ALA A CA 1
ATOM 811 C C . ALA A 1 100 ? -18.500 24.369 -11.126 1.00 92.81 100 ALA A C 1
ATOM 813 O O . ALA A 1 100 ? -19.512 24.847 -11.650 1.00 92.81 100 ALA A O 1
ATOM 814 N N . GLN A 1 101 ? -18.116 24.663 -9.876 1.00 92.44 101 GLN A N 1
ATOM 815 C CA . GLN A 1 101 ? -18.720 25.693 -9.029 1.00 92.44 101 GLN A CA 1
ATOM 816 C C . GLN A 1 101 ? -18.376 27.103 -9.526 1.00 92.44 101 GLN A C 1
ATOM 818 O O . GLN A 1 101 ? -19.281 27.915 -9.724 1.00 92.44 101 GLN A O 1
ATOM 823 N N . SER A 1 102 ? -17.089 27.388 -9.760 1.00 90.00 102 SER A N 1
ATOM 824 C CA . SER A 1 102 ? -16.608 28.724 -10.141 1.00 90.00 102 SER A CA 1
ATOM 825 C C . SER A 1 102 ? -17.076 29.167 -11.529 1.00 90.00 102 SER A C 1
ATOM 827 O O . SER A 1 102 ? -17.252 30.362 -11.761 1.00 90.00 102 SER A O 1
ATOM 829 N N . GLU A 1 103 ? -17.386 28.224 -12.425 1.00 91.50 103 GLU A N 1
ATOM 830 C CA . GLU A 1 103 ? -18.057 28.525 -13.694 1.00 91.50 103 GLU A CA 1
ATOM 831 C C . GLU A 1 103 ? -19.476 29.105 -13.515 1.00 91.50 103 GLU A C 1
ATOM 833 O O . GLU A 1 103 ? -19.960 29.797 -14.407 1.00 91.50 103 GLU A O 1
ATOM 838 N N . GLY A 1 104 ? -20.197 28.797 -12.426 1.00 89.75 104 GLY A N 1
ATOM 839 C CA . GLY A 1 104 ? -21.581 29.257 -12.182 1.00 89.75 104 GLY A CA 1
ATOM 840 C C . GLY A 1 104 ? -22.648 28.742 -13.174 1.00 89.75 104 GLY A C 1
ATOM 841 O O . GLY A 1 104 ? -23.840 29.055 -13.070 1.00 89.75 104 GLY A O 1
ATOM 842 N N . ILE A 1 105 ? -22.246 27.940 -14.164 1.00 90.94 105 ILE A N 1
ATOM 843 C CA . ILE A 1 105 ? -23.117 27.393 -15.215 1.00 90.94 105 ILE A CA 1
ATOM 844 C C . ILE A 1 105 ? -23.824 26.120 -14.727 1.00 90.94 105 ILE A C 1
ATOM 846 O O . ILE A 1 105 ? -25.000 25.919 -15.044 1.00 90.94 105 ILE A O 1
ATOM 850 N N . THR A 1 106 ? -23.125 25.282 -13.965 1.00 91.69 106 THR A N 1
ATOM 851 C CA . THR A 1 106 ? -23.584 23.974 -13.475 1.00 91.69 106 THR A CA 1
ATOM 852 C C . THR A 1 106 ? -24.667 24.114 -12.388 1.00 91.69 106 THR A C 1
ATOM 854 O O . THR A 1 106 ? -24.589 25.047 -11.589 1.00 91.69 106 THR A O 1
ATOM 857 N N . PRO A 1 107 ? -25.684 23.226 -12.316 1.00 92.19 107 PRO A N 1
ATOM 858 C CA . PRO A 1 107 ? -26.672 23.243 -11.235 1.00 92.19 107 PRO A CA 1
ATOM 859 C C . PRO A 1 107 ? -26.012 23.128 -9.856 1.00 92.19 107 PRO A C 1
ATOM 861 O O . PRO A 1 107 ? -25.328 22.142 -9.583 1.00 92.19 107 PRO A O 1
ATOM 864 N N . LEU A 1 108 ? -26.240 24.128 -8.998 1.00 87.31 108 LEU A N 1
ATOM 865 C CA . LEU A 1 108 ? -25.559 24.264 -7.706 1.00 87.31 108 LEU A CA 1
ATOM 866 C C . LEU A 1 108 ? -25.814 23.075 -6.770 1.00 87.31 108 LEU A C 1
ATOM 868 O O . LEU A 1 108 ? -24.898 22.648 -6.085 1.00 87.31 108 LEU A O 1
ATOM 872 N N . GLU A 1 109 ? -27.017 22.500 -6.803 1.00 90.94 109 GLU A N 1
ATOM 873 C CA . GLU A 1 109 ? -27.377 21.265 -6.090 1.00 90.94 109 GLU A CA 1
ATOM 874 C C . GLU A 1 109 ? -26.396 20.125 -6.405 1.00 90.94 109 GLU A C 1
ATOM 876 O O . GLU A 1 109 ? -25.713 19.647 -5.508 1.00 90.94 109 GLU A O 1
ATOM 881 N N . ARG A 1 110 ? -26.194 19.793 -7.690 1.00 90.81 110 ARG A N 1
ATOM 882 C CA . ARG A 1 110 ? -25.261 18.725 -8.095 1.00 90.81 110 ARG A CA 1
ATOM 883 C C . ARG A 1 110 ? -23.796 19.023 -7.754 1.00 90.81 110 ARG A C 1
ATOM 885 O O . ARG A 1 110 ? -23.004 18.096 -7.605 1.00 90.81 110 ARG A O 1
ATOM 892 N N . VAL A 1 111 ? -23.411 20.299 -7.705 1.00 89.38 111 VAL A N 1
ATOM 893 C CA . VAL A 1 111 ? -22.060 20.715 -7.296 1.00 89.38 111 VAL A CA 1
ATOM 894 C C . VAL A 1 111 ? -21.894 20.536 -5.788 1.00 89.38 111 VAL A C 1
ATOM 896 O O . VAL A 1 111 ? -20.904 19.953 -5.352 1.00 89.38 111 VAL A O 1
ATOM 899 N N . ASN A 1 112 ? -22.887 20.960 -5.006 1.00 86.50 112 ASN A N 1
ATOM 900 C CA . ASN A 1 112 ? -22.926 20.751 -3.565 1.00 86.50 112 ASN A CA 1
ATOM 901 C C . ASN A 1 112 ? -22.950 19.255 -3.226 1.00 86.50 112 ASN A C 1
ATOM 903 O O . ASN A 1 112 ? -22.221 18.851 -2.333 1.00 86.50 112 ASN A O 1
ATOM 907 N N . ASP A 1 113 ? -23.683 18.419 -3.966 1.00 87.56 113 ASP A N 1
ATOM 908 C CA . ASP A 1 113 ? -23.672 16.960 -3.785 1.00 87.56 113 ASP A CA 1
ATOM 909 C C . ASP A 1 113 ? -22.268 16.364 -3.953 1.00 87.56 113 ASP A C 1
ATOM 911 O O . ASP A 1 113 ? -21.892 15.467 -3.198 1.00 87.56 113 ASP A O 1
ATOM 915 N N . CYS A 1 114 ? -21.487 16.853 -4.925 1.00 88.19 114 CYS A N 1
ATOM 916 C CA . CYS A 1 114 ? -20.093 16.441 -5.101 1.00 88.19 114 CYS A CA 1
ATOM 917 C C . CYS A 1 114 ? -19.233 16.890 -3.913 1.00 88.19 114 CYS A C 1
ATOM 919 O O . CYS A 1 114 ? -18.559 16.069 -3.291 1.00 88.19 114 CYS A O 1
ATOM 921 N N . LEU A 1 115 ? -19.284 18.183 -3.573 1.00 84.88 115 LEU A N 1
ATOM 922 C CA . LEU A 1 115 ? -18.463 18.768 -2.511 1.00 84.88 115 LEU A CA 1
ATOM 923 C C . LEU A 1 115 ? -18.802 18.177 -1.134 1.00 84.88 115 LEU A C 1
ATOM 925 O O . LEU A 1 115 ? -17.898 17.787 -0.414 1.00 84.88 115 LEU A O 1
ATOM 929 N N . VAL A 1 116 ? -20.080 17.966 -0.810 1.00 84.06 116 VAL A N 1
ATOM 930 C CA . VAL A 1 116 ? -20.521 17.316 0.439 1.00 84.06 116 VAL A CA 1
ATOM 931 C C . VAL A 1 116 ? -20.132 15.835 0.482 1.00 84.06 116 VAL A C 1
ATOM 933 O O . VAL A 1 116 ? -19.847 15.307 1.558 1.00 84.06 116 VAL A O 1
ATOM 936 N N . GLN A 1 117 ? -20.079 15.129 -0.651 1.00 83.06 117 GLN A N 1
ATOM 937 C CA . GLN A 1 117 ? -19.554 13.757 -0.683 1.00 83.06 117 GLN A CA 1
ATOM 938 C C . GLN A 1 117 ? -18.034 13.709 -0.502 1.00 83.06 117 GLN A C 1
ATOM 940 O O . GLN A 1 117 ? -17.545 12.792 0.161 1.00 83.06 117 GLN A O 1
ATOM 945 N N . ILE A 1 118 ? -17.300 14.698 -1.019 1.00 80.81 118 ILE A N 1
ATOM 946 C CA . ILE A 1 118 ? -15.871 14.881 -0.735 1.00 80.81 118 ILE A CA 1
ATOM 947 C C . ILE A 1 118 ? -15.689 15.203 0.749 1.00 80.81 118 ILE A C 1
ATOM 949 O O . ILE A 1 118 ? -15.017 14.444 1.436 1.00 80.81 118 ILE A O 1
ATOM 953 N N . ASP A 1 119 ? -16.361 16.227 1.276 1.00 76.56 119 ASP A N 1
ATOM 954 C CA . ASP A 1 119 ? -16.247 16.665 2.669 1.00 76.56 119 ASP A CA 1
ATOM 955 C C . ASP A 1 119 ? -16.672 15.569 3.649 1.00 76.56 119 ASP A C 1
ATOM 957 O O . ASP A 1 119 ? -15.979 15.327 4.623 1.00 76.56 119 ASP A O 1
ATOM 961 N N . SER A 1 120 ? -17.756 14.830 3.401 1.00 71.38 120 SER A N 1
ATOM 962 C CA . SER A 1 120 ? -18.178 13.730 4.288 1.00 71.38 120 SER A CA 1
ATOM 963 C C . SER A 1 120 ? -17.296 12.479 4.188 1.00 71.38 120 SER A C 1
ATOM 965 O O . SER A 1 120 ? -17.256 11.682 5.131 1.00 71.38 120 SER A O 1
ATOM 967 N N . SER A 1 121 ? -16.571 12.293 3.081 1.00 66.25 121 SER A N 1
ATOM 968 C CA . SER A 1 121 ? -15.553 11.241 2.941 1.00 66.25 121 SER A CA 1
ATOM 969 C C . SER A 1 121 ? -14.222 11.669 3.560 1.00 66.25 121 SER A C 1
ATOM 971 O O . SER A 1 121 ? -13.597 10.874 4.261 1.00 66.25 121 SER A O 1
ATOM 973 N N . SER A 1 122 ? -13.855 12.942 3.396 1.00 59.91 122 SER A N 1
ATOM 974 C CA . SER A 1 122 ? -12.744 13.596 4.079 1.00 59.91 122 SER A CA 1
ATOM 975 C C . SER A 1 122 ? -12.970 13.557 5.584 1.00 59.91 122 SER A C 1
ATOM 977 O O . SER A 1 122 ? -12.160 12.971 6.275 1.00 59.91 122 SER A O 1
ATOM 979 N N . LEU A 1 123 ? -14.131 13.973 6.094 1.00 53.97 123 LEU A N 1
ATOM 980 C CA . LEU A 1 123 ? -14.509 13.893 7.510 1.00 53.97 123 LEU A CA 1
ATOM 981 C C . LEU A 1 123 ? -14.546 12.457 8.050 1.00 53.97 123 LEU A C 1
ATOM 983 O O . LEU A 1 123 ? -14.298 12.256 9.232 1.00 53.97 123 LEU A O 1
ATOM 987 N N . LYS A 1 124 ? -14.814 11.431 7.230 1.00 56.62 124 LYS A N 1
ATOM 988 C CA . LYS A 1 124 ? -14.637 10.026 7.655 1.00 56.62 124 LYS A CA 1
ATOM 989 C C . LYS A 1 124 ? -13.160 9.649 7.752 1.00 56.62 124 LYS A C 1
ATOM 991 O O . LYS A 1 124 ? -12.783 8.966 8.702 1.00 56.62 124 LYS A O 1
ATOM 996 N N . SER A 1 125 ? -12.334 10.107 6.813 1.00 50.91 125 SER A N 1
ATOM 997 C CA . SER A 1 125 ? -10.875 9.958 6.860 1.00 50.91 125 SER A CA 1
ATOM 998 C C . SER A 1 125 ? -10.278 10.712 8.056 1.00 50.91 125 SER A C 1
ATOM 1000 O O . SER A 1 125 ? -9.550 10.133 8.852 1.00 50.91 125 SER A O 1
ATOM 1002 N N . GLU A 1 126 ? -10.675 11.966 8.263 1.00 48.19 126 GLU A N 1
ATOM 1003 C CA . GLU A 1 126 ? -10.286 12.853 9.355 1.00 48.19 126 GLU A CA 1
ATOM 1004 C C . GLU A 1 126 ? -10.842 12.416 10.703 1.00 48.19 126 GLU A C 1
ATOM 1006 O O . GLU A 1 126 ? -10.147 12.596 11.685 1.00 48.19 126 GLU A O 1
ATOM 1011 N N . HIS A 1 127 ? -12.019 11.792 10.795 1.00 43.91 127 HIS A N 1
ATOM 1012 C CA . HIS A 1 127 ? -12.491 11.199 12.052 1.00 43.91 127 HIS A CA 1
ATOM 1013 C C . HIS A 1 127 ? -11.702 9.927 12.398 1.00 43.91 127 HIS A C 1
ATOM 1015 O O . HIS A 1 127 ? -11.378 9.687 13.559 1.00 43.91 127 HIS A O 1
ATOM 1021 N N . VAL A 1 128 ? -11.299 9.139 11.392 1.00 49.88 128 VAL A N 1
ATOM 1022 C CA . VAL A 1 128 ? -10.310 8.060 11.574 1.00 49.88 128 VAL A CA 1
ATOM 1023 C C . VAL A 1 128 ? -8.930 8.630 11.948 1.00 49.88 128 VAL A C 1
ATOM 1025 O O . VAL A 1 128 ? -8.229 8.023 12.757 1.00 49.88 128 VAL A O 1
ATOM 1028 N N . ARG A 1 129 ? -8.570 9.819 11.443 1.00 46.00 129 ARG A N 1
ATOM 1029 C CA . ARG A 1 129 ? -7.343 10.566 11.779 1.00 46.00 129 ARG A CA 1
ATOM 1030 C C . ARG A 1 129 ? -7.403 11.185 13.183 1.00 46.00 129 ARG A C 1
ATOM 1032 O O . ARG A 1 129 ? -6.415 11.116 13.896 1.00 46.00 129 ARG A O 1
ATOM 1039 N N . SER A 1 130 ? -8.550 11.710 13.620 1.00 42.53 130 SER A N 1
ATOM 1040 C CA . SER A 1 130 ? -8.747 12.433 14.889 1.00 42.53 130 SER A CA 1
ATOM 1041 C C . SER A 1 130 ? -8.909 11.510 16.095 1.00 42.53 130 SER A C 1
ATOM 1043 O O . SER A 1 130 ? -8.870 11.969 17.233 1.00 42.53 130 SER A O 1
ATOM 1045 N N . LEU A 1 131 ? -9.081 10.207 15.861 1.00 49.16 131 LEU A N 1
ATOM 1046 C CA . LEU A 1 131 ? -8.867 9.176 16.877 1.00 49.16 131 LEU A CA 1
ATOM 1047 C C . LEU A 1 131 ? -7.365 8.971 17.185 1.00 49.16 131 LEU A C 1
ATOM 1049 O O . LEU A 1 131 ? -7.039 8.282 18.150 1.00 49.16 131 LEU A O 1
ATOM 1053 N N . SER A 1 132 ? -6.460 9.591 16.414 1.00 41.66 132 SER A N 1
ATOM 1054 C CA . SER A 1 132 ? -5.044 9.778 16.746 1.00 41.66 132 SER A CA 1
ATOM 1055 C C . SER A 1 132 ? -4.791 11.248 17.126 1.00 41.66 132 SER A C 1
ATOM 1057 O O . SER A 1 132 ? -4.896 12.121 16.267 1.00 41.66 132 SER A O 1
ATOM 1059 N N . PRO A 1 133 ? -4.432 11.570 18.383 1.00 39.62 133 PRO A N 1
ATOM 1060 C CA . PRO A 1 133 ? -4.230 12.956 18.826 1.00 39.62 133 PRO A CA 1
ATOM 1061 C C . PRO A 1 133 ? -2.936 13.620 18.310 1.00 39.62 133 PRO A C 1
ATOM 1063 O O . PRO A 1 133 ? -2.626 14.739 18.711 1.00 39.62 133 PRO A O 1
ATOM 1066 N N . TYR A 1 134 ? -2.187 12.954 17.427 1.00 41.72 134 TYR A N 1
ATOM 1067 C CA . TYR A 1 134 ? -0.960 13.461 16.812 1.00 41.72 134 TYR A CA 1
ATOM 1068 C C . TYR A 1 134 ? -0.942 13.144 15.308 1.00 41.72 134 TYR A C 1
ATOM 1070 O O . TYR A 1 134 ? -1.447 12.081 14.918 1.00 41.72 134 TYR A O 1
ATOM 1078 N N . PRO A 1 135 ? -0.345 14.016 14.463 1.00 51.59 135 PRO A N 1
ATOM 1079 C CA . PRO A 1 135 ? 0.003 13.637 13.095 1.00 51.59 135 PRO A CA 1
ATOM 1080 C C . PRO A 1 135 ? 0.912 12.399 13.143 1.00 51.59 135 PRO A C 1
ATOM 1082 O O . PRO A 1 135 ? 1.690 12.268 14.094 1.00 51.59 135 PRO A O 1
ATOM 1085 N N . PRO A 1 136 ? 0.828 11.479 12.167 1.00 56.47 136 PRO A 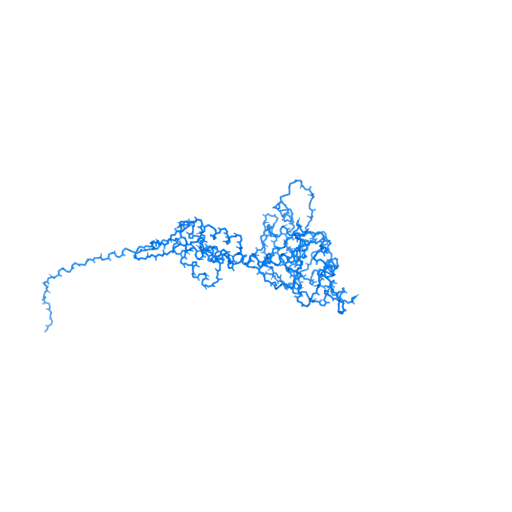N 1
ATOM 1086 C CA . PRO A 1 136 ? 1.637 10.273 12.208 1.00 56.47 136 PRO A CA 1
ATOM 1087 C C . PRO A 1 136 ? 3.124 10.654 12.215 1.00 56.47 136 PRO A C 1
ATOM 1089 O O . PRO A 1 136 ? 3.603 11.362 11.334 1.00 56.47 136 PRO A O 1
ATOM 1092 N N . GLU A 1 137 ? 3.853 10.170 13.224 1.00 71.31 137 GLU A N 1
ATOM 1093 C CA . GLU A 1 137 ? 5.296 10.410 13.427 1.00 71.31 137 GLU A CA 1
ATOM 1094 C C . GLU A 1 137 ? 6.168 9.867 12.274 1.00 71.31 137 GLU A C 1
ATOM 1096 O O . GLU A 1 137 ? 7.374 10.101 12.224 1.00 71.31 137 GLU A O 1
ATOM 1101 N N . ILE A 1 138 ? 5.551 9.119 11.358 1.00 81.31 138 ILE A N 1
ATOM 1102 C CA . ILE A 1 138 ? 6.140 8.420 10.219 1.00 81.31 138 ILE A CA 1
ATOM 1103 C C . ILE A 1 138 ? 5.292 8.717 8.970 1.00 81.31 138 ILE A C 1
ATOM 1105 O O . ILE A 1 138 ? 4.091 8.963 9.106 1.00 81.31 138 ILE A O 1
ATOM 1109 N N . PRO A 1 139 ? 5.853 8.686 7.748 1.00 82.44 139 PRO A N 1
ATOM 1110 C CA . PRO A 1 139 ? 5.078 8.946 6.534 1.00 82.44 139 PRO A CA 1
ATOM 1111 C C . PRO A 1 139 ? 3.933 7.948 6.337 1.00 82.44 139 PRO A C 1
ATOM 1113 O O . PRO A 1 139 ? 3.995 6.795 6.764 1.00 82.44 139 PRO A O 1
ATOM 1116 N N . GLU A 1 140 ? 2.902 8.381 5.621 1.00 81.56 140 GLU A N 1
ATOM 1117 C CA . GLU A 1 140 ? 1.760 7.546 5.249 1.00 81.56 140 GLU A CA 1
ATOM 1118 C C . GLU A 1 140 ? 2.101 6.668 4.030 1.00 81.56 140 GLU A C 1
ATOM 1120 O O . GLU A 1 140 ? 2.771 7.109 3.092 1.00 81.56 140 GLU A O 1
ATOM 1125 N N . PHE A 1 141 ? 1.650 5.412 4.035 1.00 82.75 141 PHE A N 1
ATOM 1126 C CA . PHE A 1 141 ? 1.671 4.545 2.855 1.00 82.75 141 PHE A CA 1
ATOM 1127 C C . PHE A 1 141 ? 0.405 4.807 2.022 1.00 82.75 141 PHE A C 1
ATOM 1129 O O . PHE A 1 141 ? -0.666 4.964 2.617 1.00 82.75 141 PHE A O 1
ATOM 1136 N N . PRO A 1 142 ? 0.467 4.816 0.675 1.00 78.12 142 PRO A N 1
ATOM 1137 C CA . PRO A 1 142 ? -0.704 5.085 -0.156 1.00 78.12 142 PRO A CA 1
ATOM 1138 C C . PRO A 1 142 ? -1.871 4.142 0.161 1.00 78.12 142 PRO A C 1
ATOM 1140 O O . PRO A 1 142 ? -1.717 2.918 0.167 1.00 78.12 142 PRO A O 1
ATOM 1143 N N . TRP A 1 143 ? -3.045 4.716 0.427 1.00 72.00 143 TRP A N 1
ATOM 1144 C CA . TRP A 1 143 ? -4.251 3.974 0.780 1.00 72.00 143 TRP A CA 1
ATOM 1145 C C . TRP A 1 143 ? -5.454 4.468 -0.044 1.00 72.00 143 TRP A C 1
ATOM 1147 O O . TRP A 1 143 ? -5.767 5.655 0.029 1.00 72.00 143 TRP A O 1
ATOM 1157 N N . PRO A 1 144 ? -6.171 3.599 -0.788 1.00 81.06 144 PRO A N 1
ATOM 1158 C CA . PRO A 1 144 ? -5.936 2.161 -0.957 1.00 81.06 144 PRO A CA 1
ATOM 1159 C C . PRO A 1 144 ? -4.562 1.835 -1.578 1.00 81.06 144 PRO A C 1
ATOM 1161 O O . PRO A 1 144 ? -4.091 2.591 -2.430 1.00 81.06 144 PRO A O 1
ATOM 1164 N N . PRO A 1 145 ? -3.917 0.719 -1.179 1.00 82.25 145 PRO A N 1
ATOM 1165 C CA . PRO A 1 145 ? -2.623 0.320 -1.727 1.00 82.25 145 PRO A CA 1
ATOM 1166 C C . PRO A 1 145 ? -2.678 0.173 -3.258 1.00 82.25 145 PRO A C 1
ATOM 1168 O O . PRO A 1 145 ? -3.702 -0.289 -3.778 1.00 82.25 145 PRO A O 1
ATOM 1171 N N . PRO A 1 146 ? -1.605 0.524 -3.993 1.00 80.00 146 PRO A N 1
ATOM 1172 C CA . PRO A 1 146 ? -1.528 0.292 -5.431 1.00 80.00 146 PRO A CA 1
ATOM 1173 C C . PRO A 1 146 ? -1.685 -1.186 -5.788 1.00 80.00 146 PRO A C 1
ATOM 1175 O O . PRO A 1 146 ? -1.469 -2.078 -4.961 1.00 80.00 146 PRO A O 1
ATOM 1178 N N . LYS A 1 147 ? -2.036 -1.448 -7.045 1.00 85.25 147 LYS A N 1
ATOM 1179 C CA . LYS A 1 147 ? -2.159 -2.806 -7.571 1.00 85.25 147 LYS A CA 1
ATOM 1180 C C . LYS A 1 147 ? -0.815 -3.534 -7.471 1.00 85.25 147 LYS A C 1
ATOM 1182 O O . LYS A 1 147 ? 0.170 -3.123 -8.080 1.00 85.25 147 LYS A O 1
ATOM 1187 N N . ALA A 1 148 ? -0.790 -4.626 -6.718 1.00 91.31 148 ALA A N 1
ATOM 1188 C CA . ALA A 1 148 ? 0.367 -5.490 -6.532 1.00 91.31 148 ALA A CA 1
ATOM 1189 C C . ALA A 1 148 ? 0.486 -6.528 -7.667 1.00 91.31 148 ALA A C 1
ATOM 1191 O O . ALA A 1 148 ? -0.488 -6.876 -8.339 1.00 91.31 148 ALA A O 1
ATOM 1192 N N . SER A 1 149 ? 1.687 -7.068 -7.857 1.00 94.12 149 SER A N 1
ATOM 1193 C CA . SER A 1 149 ? 1.970 -8.191 -8.764 1.00 94.12 149 SER A CA 1
ATOM 1194 C C . SER A 1 149 ? 1.364 -9.490 -8.235 1.00 94.12 149 SER A C 1
ATOM 1196 O O . SER A 1 149 ? 0.740 -10.250 -8.976 1.00 94.12 149 SER A O 1
ATOM 1198 N N . ALA A 1 150 ? 1.502 -9.707 -6.926 1.00 96.69 150 ALA A N 1
ATOM 1199 C CA . ALA A 1 150 ? 0.876 -10.788 -6.179 1.00 96.69 150 ALA A CA 1
ATOM 1200 C C . ALA A 1 150 ? 0.585 -10.355 -4.735 1.00 96.69 150 ALA A C 1
ATOM 1202 O O . ALA A 1 150 ? 1.117 -9.361 -4.242 1.00 96.69 150 ALA A O 1
ATOM 1203 N N . GLN A 1 151 ? -0.238 -11.133 -4.029 1.00 97.06 151 GLN A N 1
ATOM 1204 C CA . GLN A 1 151 ? -0.468 -10.954 -2.596 1.00 97.06 151 GLN A CA 1
ATOM 1205 C C . GLN A 1 151 ? -0.581 -12.290 -1.856 1.00 97.06 151 GLN A C 1
ATOM 1207 O O . GLN A 1 151 ? -0.892 -13.322 -2.458 1.00 97.06 151 GLN A O 1
ATOM 1212 N N . ALA A 1 152 ? -0.364 -12.269 -0.542 1.00 97.38 152 ALA A N 1
ATOM 1213 C CA . ALA A 1 152 ? -0.657 -13.386 0.349 1.00 97.38 152 ALA A CA 1
ATOM 1214 C C . ALA A 1 152 ? -1.043 -12.914 1.752 1.00 97.38 152 ALA A C 1
ATOM 1216 O O . ALA A 1 152 ? -0.370 -12.076 2.347 1.00 97.38 152 ALA A O 1
ATOM 1217 N N . THR A 1 153 ? -2.085 -13.516 2.321 1.00 97.31 153 THR A N 1
ATOM 1218 C CA . THR A 1 153 ? -2.393 -13.370 3.747 1.00 97.31 153 THR A CA 1
ATOM 1219 C C . THR A 1 153 ? -1.384 -14.166 4.570 1.00 97.31 153 THR A C 1
ATOM 1221 O O . THR A 1 153 ? -1.216 -15.369 4.344 1.00 97.31 153 THR A O 1
ATOM 1224 N N . VAL A 1 154 ? -0.742 -13.515 5.540 1.00 97.50 154 VAL A N 1
ATOM 1225 C CA . VAL A 1 154 ? 0.112 -14.170 6.538 1.00 97.50 154 VAL A CA 1
ATOM 1226 C C . VAL A 1 154 ? -0.781 -14.643 7.698 1.00 97.50 154 VAL A C 1
ATOM 1228 O O . VAL A 1 154 ? -1.450 -13.815 8.317 1.00 97.50 154 VAL A O 1
ATOM 1231 N N . PRO A 1 155 ? -0.848 -15.957 7.992 1.00 96.19 155 PRO A N 1
ATOM 1232 C CA . PRO A 1 155 ? -1.697 -16.503 9.042 1.00 96.19 155 PRO A CA 1
ATOM 1233 C C . PRO A 1 155 ? -1.379 -15.926 10.420 1.00 96.19 155 PRO A C 1
ATOM 1235 O O . PRO A 1 155 ? -0.221 -15.860 10.831 1.00 96.19 155 PRO A O 1
ATOM 1238 N N . THR A 1 156 ? -2.421 -15.572 11.170 1.00 93.38 156 THR A N 1
ATOM 1239 C CA . THR A 1 156 ? -2.306 -14.933 12.487 1.00 93.38 156 THR A CA 1
ATOM 1240 C C . THR A 1 156 ? -1.482 -15.754 13.484 1.00 93.38 156 THR A C 1
ATOM 1242 O O . THR A 1 156 ? -0.734 -15.181 14.268 1.00 93.38 156 THR A O 1
ATOM 1245 N N . ASN A 1 157 ? -1.525 -17.089 13.415 1.00 93.06 157 ASN A N 1
ATOM 1246 C CA . ASN A 1 157 ? -0.719 -17.980 14.263 1.00 93.06 157 ASN A CA 1
ATOM 1247 C C . ASN A 1 157 ? 0.795 -17.937 13.973 1.00 93.06 157 ASN A C 1
ATOM 1249 O O . ASN A 1 157 ? 1.580 -18.407 14.793 1.00 93.06 157 ASN A O 1
ATOM 1253 N N . LEU A 1 158 ? 1.227 -17.374 12.839 1.00 94.94 158 LEU A N 1
ATOM 1254 C CA . LEU A 1 158 ? 2.641 -17.071 12.603 1.00 94.94 158 LEU A CA 1
ATOM 1255 C C . LEU A 1 158 ? 3.067 -15.757 13.272 1.00 94.94 158 LEU A C 1
ATOM 1257 O O . LEU A 1 158 ? 4.248 -15.584 13.571 1.00 94.94 158 LEU A O 1
ATOM 1261 N N . LEU A 1 159 ? 2.119 -14.858 13.542 1.00 92.88 159 LEU A N 1
ATOM 1262 C CA . LEU A 1 159 ? 2.352 -13.483 13.992 1.00 92.88 159 LEU A CA 1
ATOM 1263 C C . LEU A 1 159 ? 2.164 -13.293 15.500 1.00 92.88 159 LEU A C 1
ATOM 1265 O O . LEU A 1 159 ? 2.908 -12.532 16.111 1.00 92.88 159 LEU A O 1
ATOM 1269 N N . VAL A 1 160 ? 1.194 -13.984 16.101 1.00 91.12 160 VAL A N 1
ATOM 1270 C CA . VAL A 1 160 ? 0.838 -13.838 17.521 1.00 91.12 160 VAL A CA 1
ATOM 1271 C C . VAL A 1 160 ? 1.004 -15.151 18.278 1.00 91.12 160 VAL A C 1
ATOM 1273 O O . VAL A 1 160 ? 0.888 -16.236 17.706 1.00 91.12 160 VAL A O 1
ATOM 1276 N N . ARG A 1 161 ? 1.243 -15.056 19.588 1.00 82.69 161 ARG A N 1
ATOM 1277 C CA . ARG A 1 161 ? 1.260 -16.211 20.496 1.00 82.69 161 ARG A CA 1
ATOM 1278 C C . ARG A 1 161 ? -0.114 -16.376 21.139 1.00 82.69 161 ARG A C 1
ATOM 1280 O O . ARG A 1 161 ? -0.693 -15.411 21.636 1.00 82.69 161 ARG A O 1
ATOM 1287 N N . SER A 1 162 ? -0.628 -17.602 21.151 1.00 76.75 162 SER A N 1
ATOM 1288 C CA . SER A 1 162 ? -1.939 -17.902 21.736 1.00 76.75 162 SER A CA 1
ATOM 1289 C C . SER A 1 162 ? -1.977 -17.568 23.232 1.00 76.75 162 SER A C 1
ATOM 1291 O O . SER A 1 162 ? -1.030 -17.842 23.965 1.00 76.75 162 SER A O 1
ATOM 1293 N N . GLY A 1 163 ? -3.086 -16.987 23.696 1.00 75.94 163 GLY A N 1
ATOM 1294 C CA . GLY A 1 163 ? -3.321 -16.724 25.121 1.00 75.94 163 GLY A CA 1
ATOM 1295 C C . GLY A 1 163 ? -2.570 -15.528 25.723 1.00 75.94 163 GLY A C 1
ATOM 1296 O O . GLY A 1 163 ? -2.633 -15.348 26.937 1.00 75.94 163 GLY A O 1
ATOM 1297 N N . ARG A 1 164 ? -1.885 -14.694 24.925 1.00 79.25 164 ARG A N 1
ATOM 1298 C CA . ARG A 1 164 ? -1.260 -13.446 25.405 1.00 79.25 164 ARG A CA 1
ATOM 1299 C C . ARG A 1 164 ? -1.805 -12.217 24.667 1.00 79.25 164 ARG A C 1
ATOM 1301 O O . ARG A 1 164 ? -1.869 -12.245 23.436 1.00 79.25 164 ARG A O 1
ATOM 1308 N N . PRO A 1 165 ? -2.147 -11.121 25.376 1.00 85.56 165 PRO A N 1
ATOM 1309 C CA . PRO A 1 165 ? -2.348 -9.822 24.744 1.00 85.56 165 PRO A CA 1
ATOM 1310 C C . PRO A 1 165 ? -1.117 -9.479 23.903 1.00 85.56 165 PRO A C 1
ATOM 1312 O O . PRO A 1 165 ? 0.004 -9.544 24.399 1.00 85.56 165 PRO A O 1
ATOM 1315 N N . THR A 1 166 ? -1.336 -9.168 22.629 1.00 92.75 166 THR A N 1
ATOM 1316 C CA . THR A 1 166 ? -0.277 -8.858 21.664 1.00 92.75 166 THR A CA 1
ATOM 1317 C C . THR A 1 166 ? -0.505 -7.440 21.152 1.00 92.75 166 THR A C 1
ATOM 1319 O O . THR A 1 166 ? -1.640 -7.072 20.841 1.00 92.75 166 THR A O 1
ATOM 1322 N N . LEU A 1 167 ? 0.548 -6.632 21.091 1.00 94.56 167 LEU A N 1
ATOM 1323 C CA . LEU A 1 167 ? 0.518 -5.269 20.567 1.00 94.56 167 LEU A CA 1
ATOM 1324 C C . LEU A 1 167 ? 1.076 -5.232 19.138 1.00 94.56 167 LEU A C 1
ATOM 1326 O O . LEU A 1 167 ? 1.786 -6.146 18.709 1.00 94.56 167 LEU A O 1
ATOM 1330 N N . LEU A 1 168 ? 0.787 -4.169 18.385 1.00 95.69 168 LEU A N 1
ATOM 1331 C CA . LEU A 1 168 ? 1.279 -4.037 17.010 1.00 95.69 168 LEU A CA 1
ATOM 1332 C C . LEU A 1 168 ? 2.811 -4.047 16.932 1.00 95.69 168 LEU A C 1
ATOM 1334 O O . LEU A 1 168 ? 3.346 -4.638 15.998 1.00 95.69 168 LEU A O 1
ATOM 1338 N N . LYS A 1 169 ? 3.522 -3.506 17.932 1.00 95.31 169 LYS A N 1
ATOM 1339 C CA . LYS A 1 169 ? 4.992 -3.600 18.016 1.00 95.31 169 LYS A CA 1
ATOM 1340 C C . LYS A 1 169 ? 5.511 -5.038 18.138 1.00 95.31 169 LYS A C 1
ATOM 1342 O O . LYS A 1 169 ? 6.591 -5.333 17.642 1.00 95.31 169 LYS A O 1
ATOM 1347 N N . ASP A 1 170 ? 4.751 -5.936 18.765 1.00 95.31 170 ASP A N 1
ATOM 1348 C CA . ASP A 1 170 ? 5.164 -7.331 18.946 1.00 95.31 170 ASP A CA 1
ATOM 1349 C C . ASP A 1 170 ? 5.033 -8.092 17.615 1.00 95.31 170 ASP A C 1
ATOM 1351 O O . ASP A 1 170 ? 5.897 -8.892 17.257 1.00 95.31 170 ASP A O 1
ATOM 1355 N N . VAL A 1 171 ? 3.986 -7.779 16.838 1.00 97.19 171 VAL A N 1
ATOM 1356 C CA . VAL A 1 171 ? 3.794 -8.275 15.464 1.00 97.19 171 VAL A CA 1
ATOM 1357 C C . VAL A 1 171 ? 4.817 -7.671 14.501 1.00 97.19 171 VAL A C 1
ATOM 1359 O O . VAL A 1 171 ? 5.340 -8.380 13.645 1.00 97.19 171 VAL A O 1
ATOM 1362 N N . ALA A 1 172 ? 5.145 -6.389 14.662 1.00 97.38 172 ALA A N 1
ATOM 1363 C CA . ALA A 1 172 ? 6.196 -5.716 13.907 1.00 97.38 172 ALA A CA 1
ATOM 1364 C C . ALA A 1 172 ? 7.553 -6.399 14.136 1.00 97.38 172 ALA A C 1
ATOM 1366 O O . ALA A 1 172 ? 8.150 -6.905 13.188 1.00 97.38 172 ALA A O 1
ATOM 1367 N N . LYS A 1 173 ? 7.954 -6.580 15.402 1.00 96.00 173 LYS A N 1
ATOM 1368 C CA . LYS A 1 173 ? 9.182 -7.297 15.777 1.00 96.00 173 LYS A CA 1
ATOM 1369 C C . LYS A 1 173 ? 9.218 -8.736 15.258 1.00 96.00 173 LYS A C 1
ATOM 1371 O O . LYS A 1 173 ? 10.261 -9.238 14.847 1.00 96.00 173 LYS A O 1
ATOM 1376 N N . ARG A 1 174 ? 8.067 -9.410 15.242 1.00 96.38 174 ARG A N 1
ATOM 1377 C CA . ARG A 1 174 ? 7.918 -10.762 14.691 1.00 96.38 174 ARG A CA 1
ATOM 1378 C C . ARG A 1 174 ? 8.137 -10.813 13.175 1.00 96.38 174 ARG A C 1
ATOM 1380 O O . ARG A 1 174 ? 8.721 -11.783 12.693 1.00 96.38 174 ARG A O 1
ATOM 1387 N N . LEU A 1 175 ? 7.681 -9.797 12.440 1.00 97.88 175 LEU A N 1
ATOM 1388 C CA . LEU A 1 175 ? 7.952 -9.644 11.009 1.00 97.88 175 LEU A CA 1
ATOM 1389 C C . LEU A 1 175 ? 9.425 -9.293 10.759 1.00 97.88 175 LEU A C 1
ATOM 1391 O O . LEU A 1 175 ? 10.043 -9.935 9.916 1.00 97.88 175 LEU A O 1
ATOM 1395 N N . GLU A 1 176 ? 10.004 -8.363 11.527 1.00 97.19 176 GLU A N 1
ATOM 1396 C CA . GLU A 1 176 ? 11.438 -8.026 11.492 1.00 97.19 176 GLU A CA 1
ATOM 1397 C C . GLU A 1 176 ? 12.323 -9.261 11.697 1.00 97.19 176 GLU A C 1
ATOM 1399 O O . GLU A 1 176 ? 13.239 -9.490 10.915 1.00 97.19 176 GLU A O 1
ATOM 1404 N N . ASP A 1 177 ? 12.031 -10.106 12.689 1.00 96.88 177 ASP A N 1
ATOM 1405 C CA . ASP A 1 177 ? 12.812 -11.324 12.946 1.00 96.88 177 ASP A CA 1
ATOM 1406 C C . ASP A 1 177 ? 12.672 -12.363 11.816 1.00 96.88 177 ASP A C 1
ATOM 1408 O O . ASP A 1 177 ? 13.624 -13.084 11.506 1.00 96.88 177 ASP A O 1
ATOM 1412 N N . GLY A 1 178 ? 11.503 -12.436 11.167 1.00 97.38 178 GLY A N 1
ATOM 1413 C CA . GLY A 1 178 ? 11.289 -13.269 9.978 1.00 97.38 178 GLY A CA 1
ATOM 1414 C C . GLY A 1 178 ? 12.034 -12.745 8.743 1.00 97.38 178 GLY A C 1
ATOM 1415 O O . GLY A 1 178 ? 12.610 -13.530 7.988 1.00 97.38 178 GLY A O 1
ATOM 1416 N N . LEU A 1 179 ? 12.069 -11.421 8.571 1.00 96.94 179 LEU A N 1
ATOM 1417 C CA . LEU A 1 179 ? 12.844 -10.717 7.547 1.00 96.94 179 LEU A CA 1
ATOM 1418 C C . LEU A 1 179 ? 14.353 -10.903 7.761 1.00 96.94 179 LEU A C 1
ATOM 1420 O O . LEU A 1 179 ? 15.053 -11.302 6.831 1.00 96.94 179 LEU A O 1
ATOM 1424 N N . LEU A 1 180 ? 14.840 -10.718 8.987 1.00 95.94 180 LEU A N 1
ATOM 1425 C CA . LEU A 1 180 ? 16.244 -10.890 9.355 1.00 95.94 180 LEU A CA 1
ATOM 1426 C C . LEU A 1 180 ? 16.703 -12.344 9.184 1.00 95.94 180 LEU A C 1
ATOM 1428 O O . LEU A 1 180 ? 17.777 -12.586 8.639 1.00 95.94 180 LEU A O 1
ATOM 1432 N N . TYR A 1 181 ? 15.874 -13.328 9.556 1.00 96.12 181 TYR A N 1
ATOM 1433 C CA . TYR A 1 181 ? 16.150 -14.745 9.275 1.00 96.12 181 TYR A CA 1
ATOM 1434 C C . TYR A 1 181 ? 16.293 -15.025 7.771 1.00 96.12 181 TYR A C 1
ATOM 1436 O O . TYR A 1 181 ? 17.138 -15.818 7.352 1.00 96.12 181 TYR A O 1
ATOM 1444 N N . ALA A 1 182 ? 15.488 -14.346 6.956 1.00 95.81 182 ALA A N 1
ATOM 1445 C CA . ALA A 1 182 ? 15.572 -14.373 5.504 1.00 95.81 182 ALA A CA 1
ATOM 1446 C C . ALA A 1 182 ? 16.707 -13.499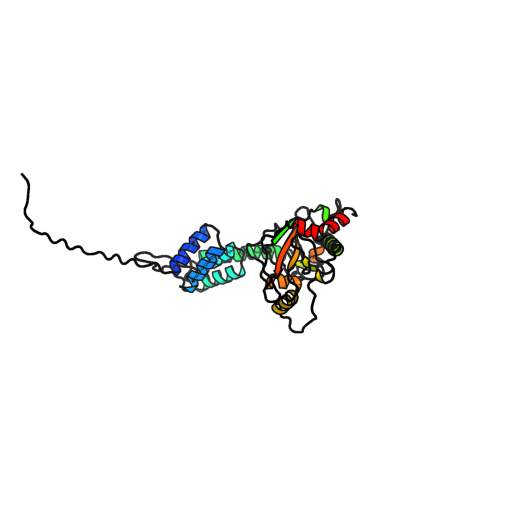 4.930 1.00 95.81 182 ALA A C 1
ATOM 1448 O O . ALA A 1 182 ? 16.885 -13.474 3.713 1.00 95.81 182 ALA A O 1
ATOM 1449 N N . GLY A 1 183 ? 17.488 -12.801 5.761 1.00 93.94 183 GLY A N 1
ATOM 1450 C CA . GLY A 1 183 ? 18.620 -11.951 5.374 1.00 93.94 183 GLY A CA 1
ATOM 1451 C C . GLY A 1 183 ? 18.268 -10.514 4.971 1.00 93.94 183 GLY A C 1
ATOM 1452 O O . GLY A 1 183 ? 19.138 -9.812 4.469 1.00 93.94 183 GLY A O 1
ATOM 1453 N N . TYR A 1 184 ? 17.024 -10.061 5.154 1.00 92.12 184 TYR A N 1
ATOM 1454 C CA . TYR A 1 184 ? 16.658 -8.655 4.951 1.00 92.12 184 TYR A CA 1
ATOM 1455 C C . TYR A 1 184 ? 17.024 -7.850 6.204 1.00 92.12 184 TYR A C 1
ATOM 1457 O O . TYR A 1 184 ? 16.304 -7.872 7.199 1.00 92.12 184 TYR A O 1
ATOM 1465 N N . GLU A 1 185 ? 18.143 -7.135 6.141 1.00 86.88 185 GLU A N 1
ATOM 1466 C CA . GLU A 1 185 ? 18.634 -6.286 7.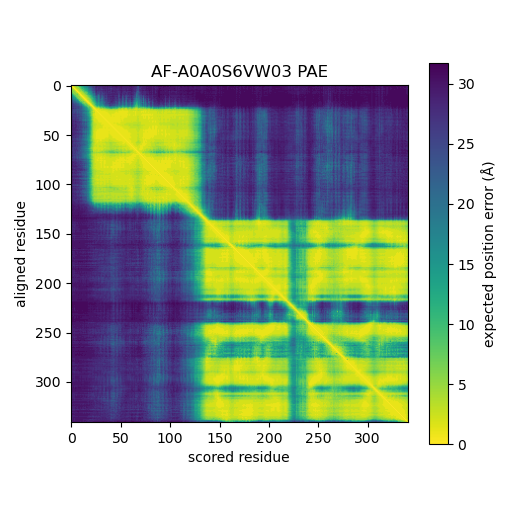240 1.00 86.88 185 GLU A CA 1
ATOM 1467 C C . GLU A 1 185 ? 18.005 -4.880 7.241 1.00 86.88 185 GLU A C 1
ATOM 1469 O O . GLU A 1 185 ? 17.930 -4.233 8.280 1.00 86.88 185 GLU A O 1
ATOM 1474 N N . GLU A 1 186 ? 17.507 -4.421 6.087 1.00 83.44 186 GLU A N 1
ATOM 1475 C CA . GLU A 1 186 ? 16.898 -3.098 5.907 1.00 83.44 186 GLU A CA 1
ATOM 1476 C C . GLU A 1 186 ? 15.400 -3.218 5.591 1.00 83.44 186 GLU A C 1
ATOM 1478 O O . GLU A 1 186 ? 14.976 -3.976 4.707 1.00 83.44 186 GLU A O 1
ATOM 1483 N N . ASN A 1 187 ? 14.603 -2.427 6.306 1.00 88.94 187 ASN A N 1
ATOM 1484 C CA . ASN A 1 187 ? 13.165 -2.276 6.131 1.00 88.94 187 ASN A CA 1
ATOM 1485 C C . ASN A 1 187 ? 12.736 -0.853 6.537 1.00 88.94 187 ASN A C 1
ATOM 1487 O O . ASN A 1 187 ? 13.539 -0.084 7.073 1.00 88.94 187 ASN A O 1
ATOM 1491 N N . SER A 1 188 ? 11.492 -0.475 6.248 1.00 87.81 188 SER A N 1
ATOM 1492 C CA . SER A 1 188 ? 10.967 0.843 6.611 1.00 87.81 188 SER A CA 1
ATOM 1493 C C . SER A 1 188 ? 9.478 0.814 6.950 1.00 87.81 188 SER A C 1
ATOM 1495 O O . SER A 1 188 ? 8.685 0.127 6.302 1.00 87.81 188 SER A O 1
ATOM 1497 N N . TYR A 1 189 ? 9.104 1.599 7.956 1.00 91.94 189 TYR A N 1
ATOM 1498 C CA . TYR A 1 189 ? 7.749 1.733 8.473 1.00 91.94 189 TYR A CA 1
ATOM 1499 C C . TYR A 1 189 ? 7.007 2.921 7.870 1.00 91.94 189 TYR A C 1
ATOM 1501 O O . TYR A 1 189 ? 7.543 4.027 7.755 1.00 91.94 189 TYR A O 1
ATOM 1509 N N . PHE A 1 190 ? 5.732 2.687 7.574 1.00 87.50 190 PHE A N 1
ATOM 1510 C CA . PHE A 1 190 ? 4.771 3.695 7.148 1.00 87.50 190 PHE A CA 1
ATOM 1511 C C . PHE A 1 190 ? 3.451 3.535 7.908 1.00 87.50 190 PHE A C 1
ATOM 1513 O O . PHE A 1 190 ? 3.054 2.424 8.273 1.00 87.50 190 PHE A O 1
ATOM 1520 N N . TYR A 1 191 ? 2.745 4.643 8.114 1.00 87.81 191 TYR A N 1
ATOM 1521 C CA . TYR A 1 191 ? 1.395 4.643 8.665 1.00 87.81 191 TYR A CA 1
ATOM 1522 C C . TYR A 1 191 ? 0.386 4.120 7.632 1.00 87.81 191 TYR A C 1
ATOM 1524 O O . TYR A 1 191 ? 0.429 4.504 6.464 1.00 87.81 191 TYR A O 1
ATOM 1532 N N . ILE A 1 192 ? -0.558 3.289 8.079 1.00 87.62 192 ILE A N 1
ATOM 1533 C CA . ILE A 1 192 ? -1.806 2.980 7.360 1.00 87.62 192 ILE A CA 1
ATOM 1534 C C . ILE A 1 192 ? -2.986 3.077 8.332 1.00 87.62 192 ILE A C 1
ATOM 1536 O O . ILE A 1 192 ? -2.783 2.970 9.547 1.00 87.62 192 ILE A O 1
ATOM 1540 N N . PRO A 1 193 ? -4.233 3.221 7.843 1.00 87.19 193 PRO A N 1
ATOM 1541 C CA . PRO A 1 193 ? -5.409 3.248 8.703 1.00 87.19 193 PRO A CA 1
ATOM 1542 C C . PRO A 1 193 ? -5.421 2.081 9.699 1.00 87.19 193 PRO A C 1
ATOM 1544 O O . PRO A 1 193 ? -5.434 0.911 9.311 1.00 87.19 193 PRO A O 1
ATOM 1547 N N . ARG A 1 194 ? -5.414 2.411 10.997 1.00 86.50 194 ARG A N 1
ATOM 1548 C CA . ARG A 1 194 ? -5.407 1.459 12.125 1.00 86.50 194 ARG A CA 1
ATOM 1549 C C . ARG A 1 194 ? -4.269 0.421 12.086 1.00 86.50 194 ARG A C 1
ATOM 1551 O O . ARG A 1 194 ? -4.489 -0.738 12.441 1.00 86.50 194 ARG A O 1
ATOM 1558 N N . GLY A 1 195 ? -3.065 0.821 11.677 1.00 93.94 195 GLY A N 1
ATOM 1559 C CA . GLY A 1 195 ? -1.877 -0.016 11.821 1.00 93.94 195 GLY A CA 1
ATOM 1560 C C . GLY A 1 195 ? -0.650 0.506 11.081 1.00 93.94 195 GLY A C 1
ATOM 1561 O O . GLY A 1 195 ? -0.414 1.712 11.039 1.00 93.94 195 GLY A O 1
ATOM 1562 N N . PHE A 1 196 ? 0.151 -0.404 10.525 1.00 95.50 196 PHE A N 1
ATOM 1563 C CA . PHE A 1 196 ? 1.402 -0.064 9.841 1.00 95.50 196 PHE A CA 1
ATOM 1564 C C . PHE A 1 196 ? 1.619 -0.881 8.565 1.00 95.50 196 PHE A C 1
ATOM 1566 O O . PHE A 1 196 ? 1.176 -2.026 8.450 1.00 95.50 196 PHE A O 1
ATOM 1573 N N . ALA A 1 197 ? 2.341 -0.284 7.621 1.00 95.88 197 ALA A N 1
ATOM 1574 C CA . ALA A 1 197 ? 2.969 -0.982 6.513 1.00 95.88 197 ALA A CA 1
ATOM 1575 C C . ALA A 1 197 ? 4.471 -1.124 6.797 1.00 95.88 197 ALA A C 1
ATOM 1577 O O . ALA A 1 197 ? 5.126 -0.153 7.177 1.00 95.88 197 ALA A O 1
ATOM 1578 N N . LEU A 1 198 ? 5.003 -2.333 6.617 1.00 96.44 198 LEU A N 1
ATOM 1579 C CA . LEU A 1 198 ? 6.429 -2.644 6.720 1.00 96.44 198 LEU A CA 1
ATOM 1580 C C . LEU A 1 198 ? 6.961 -3.004 5.330 1.00 96.44 198 LEU A C 1
ATOM 1582 O O . LEU A 1 198 ? 6.574 -4.027 4.762 1.00 96.44 198 LEU A O 1
ATOM 1586 N N . VAL A 1 199 ? 7.814 -2.144 4.781 1.00 93.56 199 VAL A N 1
ATOM 1587 C CA . VAL A 1 199 ? 8.371 -2.226 3.423 1.00 93.56 199 VAL A CA 1
ATOM 1588 C C . VAL A 1 199 ? 9.779 -2.822 3.484 1.00 93.56 199 VAL A C 1
ATOM 1590 O O . VAL A 1 199 ? 10.599 -2.367 4.277 1.00 93.56 199 VAL A O 1
ATOM 1593 N N . THR A 1 200 ? 10.091 -3.822 2.655 1.00 92.62 200 THR A N 1
ATOM 1594 C CA . THR A 1 200 ? 11.468 -4.335 2.514 1.00 92.62 200 THR A CA 1
ATOM 1595 C C . THR A 1 200 ? 12.317 -3.455 1.598 1.00 92.62 200 THR A C 1
ATOM 1597 O O . THR A 1 200 ? 11.798 -2.845 0.662 1.00 92.62 200 THR A O 1
ATOM 1600 N N . ARG A 1 201 ? 13.648 -3.508 1.750 1.00 85.81 201 ARG A N 1
ATOM 1601 C CA . ARG A 1 201 ? 14.573 -3.100 0.674 1.00 85.81 201 ARG A CA 1
ATOM 1602 C C . ARG A 1 201 ? 14.267 -3.818 -0.655 1.00 85.81 201 ARG A C 1
ATOM 1604 O O . ARG A 1 201 ? 13.659 -4.894 -0.663 1.00 85.81 201 ARG A O 1
ATOM 1611 N N . VAL A 1 202 ? 14.740 -3.250 -1.767 1.00 85.50 202 VAL A N 1
ATOM 1612 C CA . VAL A 1 202 ? 14.653 -3.877 -3.099 1.00 85.50 202 VAL A CA 1
ATOM 1613 C C . VAL A 1 202 ? 15.526 -5.129 -3.157 1.00 85.50 202 VAL A C 1
ATOM 1615 O O . VAL A 1 202 ? 16.712 -5.086 -2.827 1.00 85.50 202 VAL A O 1
ATOM 1618 N N . GLU A 1 203 ? 14.949 -6.229 -3.632 1.00 90.81 203 GLU A N 1
ATOM 1619 C CA . GLU A 1 203 ? 15.611 -7.526 -3.750 1.00 90.81 203 GLU A CA 1
ATOM 1620 C C . GLU A 1 203 ? 15.603 -8.045 -5.191 1.00 90.81 203 GLU A C 1
ATOM 1622 O O . GLU A 1 203 ? 14.556 -8.072 -5.836 1.00 90.81 203 GLU A O 1
ATOM 1627 N N . GLN A 1 204 ? 16.739 -8.553 -5.667 1.00 91.31 204 GLN A N 1
ATOM 1628 C CA . GLN A 1 204 ? 16.829 -9.343 -6.891 1.00 91.31 204 GLN A CA 1
ATOM 1629 C C . GLN A 1 204 ? 16.485 -10.816 -6.649 1.00 91.31 204 GLN A C 1
ATOM 1631 O O . GLN A 1 204 ? 17.005 -11.463 -5.733 1.00 91.31 204 GLN A O 1
ATOM 1636 N N . PHE A 1 205 ? 15.667 -11.379 -7.536 1.00 93.75 205 PHE A N 1
ATOM 1637 C CA . PHE A 1 205 ? 15.210 -12.764 -7.462 1.00 93.75 205 PHE A CA 1
ATOM 1638 C C . PHE A 1 205 ? 15.235 -13.457 -8.839 1.00 93.75 205 PHE A C 1
ATOM 1640 O O . PHE A 1 205 ? 15.393 -12.822 -9.886 1.00 93.75 205 PHE A O 1
ATOM 1647 N N . TYR A 1 206 ? 15.152 -14.785 -8.830 1.00 94.31 206 TYR A N 1
ATOM 1648 C CA . TYR A 1 206 ? 15.003 -15.633 -10.013 1.00 94.31 206 TYR A CA 1
ATOM 1649 C C . TYR A 1 206 ? 13.515 -15.800 -10.379 1.00 94.31 206 TYR A C 1
ATOM 1651 O O . TYR A 1 206 ? 12.673 -15.710 -9.489 1.00 94.31 206 TYR A O 1
ATOM 1659 N N . PRO A 1 207 ? 13.156 -16.123 -11.640 1.00 92.38 207 PRO A N 1
ATOM 1660 C CA . PRO A 1 207 ? 11.756 -16.308 -12.057 1.00 92.38 207 PRO A CA 1
ATOM 1661 C C . PRO A 1 207 ? 10.940 -17.325 -11.239 1.00 92.38 207 PRO A C 1
ATOM 1663 O O . PRO A 1 207 ? 9.717 -17.260 -11.226 1.00 92.38 207 PRO A O 1
ATOM 1666 N N . ASP A 1 208 ? 11.604 -18.266 -10.561 1.00 92.69 208 ASP A N 1
ATOM 1667 C CA . ASP A 1 208 ? 10.982 -19.267 -9.683 1.00 92.69 208 ASP A CA 1
ATOM 1668 C C . ASP A 1 208 ? 10.669 -18.752 -8.261 1.00 92.69 208 ASP A C 1
ATOM 1670 O O . ASP A 1 208 ? 10.115 -19.484 -7.438 1.00 92.69 208 ASP A O 1
ATOM 1674 N N . GLY A 1 209 ? 11.011 -17.495 -7.963 1.00 93.81 209 GLY A N 1
ATOM 1675 C CA . GLY A 1 209 ? 10.811 -16.853 -6.668 1.00 93.81 209 GLY A CA 1
ATOM 1676 C C . GLY A 1 209 ? 12.034 -16.862 -5.753 1.00 93.81 209 GLY A C 1
ATOM 1677 O O . GLY A 1 209 ? 12.019 -16.142 -4.750 1.00 93.81 209 GLY A O 1
ATOM 1678 N N . ARG A 1 210 ? 13.087 -17.636 -6.042 1.00 96.00 210 ARG A N 1
ATOM 1679 C CA . ARG A 1 210 ? 14.262 -17.710 -5.160 1.00 96.00 210 ARG A CA 1
ATOM 1680 C C . ARG A 1 210 ? 15.031 -16.399 -5.166 1.00 96.00 210 ARG A C 1
ATOM 1682 O O . ARG A 1 210 ? 15.281 -15.821 -6.221 1.00 96.00 210 ARG A O 1
ATOM 1689 N N . SER A 1 211 ? 15.429 -15.937 -3.989 1.00 94.75 211 SER A N 1
ATOM 1690 C CA . SER A 1 211 ? 16.353 -14.809 -3.859 1.00 94.75 211 SER A CA 1
ATOM 1691 C C . SER A 1 211 ? 17.684 -15.110 -4.559 1.00 94.75 211 SER A C 1
ATOM 1693 O O . SER A 1 211 ? 18.153 -16.250 -4.530 1.00 94.75 211 SER A O 1
ATOM 1695 N N . LYS A 1 212 ? 18.320 -14.101 -5.169 1.00 91.75 212 LYS A N 1
ATOM 1696 C CA . LYS A 1 212 ? 19.742 -14.213 -5.538 1.00 91.75 212 LYS A CA 1
ATOM 1697 C C . LYS A 1 212 ? 20.614 -14.264 -4.271 1.00 91.75 212 LYS A C 1
ATOM 1699 O O . LYS A 1 212 ? 20.143 -13.980 -3.173 1.00 91.75 212 LYS A O 1
ATOM 1704 N N . GLU A 1 213 ? 21.886 -14.623 -4.421 1.00 85.88 213 GLU A N 1
ATOM 1705 C CA . GLU A 1 213 ? 22.832 -14.782 -3.307 1.00 85.88 213 GLU A CA 1
ATOM 1706 C C . GLU A 1 213 ? 23.878 -13.655 -3.250 1.00 85.88 213 GLU A C 1
ATOM 1708 O O . GLU A 1 213 ? 24.189 -13.013 -4.259 1.00 85.88 213 GLU A O 1
ATOM 1713 N N . GLY A 1 214 ? 24.448 -13.440 -2.058 1.00 80.12 214 GLY A N 1
ATOM 1714 C CA . GLY A 1 214 ? 25.510 -12.460 -1.809 1.00 80.12 214 GLY A CA 1
ATOM 1715 C C . GLY A 1 214 ? 25.105 -11.015 -2.124 1.00 80.12 214 GLY A C 1
ATOM 1716 O O . GLY A 1 214 ? 23.924 -10.674 -2.125 1.00 80.12 214 GLY A O 1
ATOM 1717 N N . ALA A 1 215 ? 26.092 -10.166 -2.433 1.00 73.94 215 ALA A N 1
ATOM 1718 C CA . ALA A 1 215 ? 25.860 -8.761 -2.788 1.00 73.94 215 ALA A CA 1
ATOM 1719 C C . ALA A 1 215 ? 24.880 -8.602 -3.968 1.00 73.94 215 ALA A C 1
ATOM 1721 O O . ALA A 1 215 ? 24.025 -7.727 -3.944 1.00 73.94 215 ALA A O 1
ATOM 1722 N N . LYS A 1 216 ? 24.906 -9.524 -4.945 1.00 75.12 216 LYS A N 1
ATOM 1723 C CA . LYS A 1 216 ? 24.005 -9.524 -6.115 1.00 75.12 216 LYS A CA 1
ATOM 1724 C C . LYS A 1 216 ? 22.520 -9.712 -5.783 1.00 75.12 216 LYS A C 1
ATOM 1726 O O . LYS A 1 216 ? 21.681 -9.558 -6.671 1.00 75.12 216 LYS A O 1
ATOM 1731 N N . ARG A 1 217 ? 22.183 -10.078 -4.543 1.00 86.19 217 ARG A N 1
ATOM 1732 C CA . ARG A 1 217 ? 20.805 -10.098 -4.040 1.00 86.19 217 ARG A CA 1
ATOM 1733 C C . ARG A 1 217 ? 20.226 -8.703 -3.881 1.00 86.19 217 ARG A C 1
ATOM 1735 O O . ARG A 1 217 ? 19.036 -8.508 -4.108 1.00 86.19 217 ARG A O 1
ATOM 1742 N N . TRP A 1 218 ? 21.049 -7.749 -3.481 1.00 84.62 218 TRP A N 1
ATOM 1743 C CA . TRP A 1 218 ? 20.616 -6.401 -3.167 1.00 84.62 218 TRP A CA 1
ATOM 1744 C C . TRP A 1 218 ? 21.009 -5.476 -4.314 1.00 84.62 218 TRP A C 1
ATOM 1746 O O . TRP A 1 218 ? 21.981 -5.714 -5.027 1.00 84.62 218 TRP A O 1
ATOM 1756 N N . ALA A 1 219 ? 20.213 -4.439 -4.547 1.00 66.69 219 ALA A N 1
ATOM 1757 C CA . ALA A 1 219 ? 20.695 -3.318 -5.335 1.00 66.69 219 ALA A CA 1
ATOM 1758 C C . ALA A 1 219 ? 21.485 -2.406 -4.382 1.00 66.69 219 ALA A C 1
ATOM 1760 O O . ALA A 1 219 ? 20.947 -2.007 -3.346 1.00 66.69 219 ALA A O 1
ATOM 1761 N N . ASP A 1 220 ? 22.757 -2.147 -4.694 1.00 53.72 220 ASP A N 1
ATOM 1762 C CA . ASP A 1 220 ? 23.660 -1.409 -3.807 1.00 53.72 220 ASP A CA 1
ATOM 1763 C C . ASP A 1 220 ? 23.168 0.025 -3.550 1.00 53.72 220 ASP A C 1
ATOM 1765 O O . ASP A 1 220 ? 22.811 0.770 -4.468 1.00 53.72 220 ASP A O 1
ATOM 1769 N N . THR A 1 221 ? 23.190 0.430 -2.282 1.00 43.38 221 THR A N 1
ATOM 1770 C CA . THR A 1 221 ? 22.889 1.789 -1.828 1.00 43.38 221 THR A CA 1
ATOM 1771 C C . THR A 1 221 ? 24.103 2.702 -2.038 1.00 43.38 221 THR A C 1
ATOM 1773 O O . THR A 1 221 ? 25.122 2.590 -1.361 1.00 43.38 221 THR A O 1
ATOM 1776 N N . LEU A 1 222 ? 24.000 3.620 -3.003 1.00 39.38 222 LEU A N 1
ATOM 1777 C CA . LEU A 1 222 ? 25.051 4.588 -3.351 1.00 39.38 222 LEU A CA 1
ATOM 1778 C C . LEU A 1 222 ? 25.044 5.840 -2.433 1.00 39.38 222 LEU A C 1
ATOM 1780 O O . LEU A 1 222 ? 24.032 6.121 -1.791 1.00 39.38 222 LEU A O 1
ATOM 1784 N N . PRO A 1 223 ? 26.177 6.572 -2.319 1.00 32.25 223 PRO A N 1
ATOM 1785 C CA . PRO A 1 223 ? 26.473 7.465 -1.188 1.00 32.25 223 PRO A CA 1
ATOM 1786 C C . PRO A 1 223 ? 25.628 8.753 -1.122 1.00 32.25 223 PRO A C 1
ATOM 1788 O O . PRO A 1 223 ? 25.063 9.180 -2.133 1.00 32.25 223 PRO A O 1
ATOM 1791 N N . PRO A 1 224 ? 25.587 9.425 0.050 1.00 34.25 224 PRO A N 1
ATOM 1792 C CA . PRO A 1 224 ? 24.794 10.635 0.256 1.00 34.25 224 PRO A CA 1
ATOM 1793 C C . PRO A 1 224 ? 25.270 11.786 -0.638 1.00 34.25 224 PRO A C 1
ATOM 1795 O O . PRO A 1 224 ? 26.385 12.286 -0.495 1.00 34.25 224 PRO A O 1
ATOM 1798 N N . GLN A 1 225 ? 24.394 12.233 -1.538 1.00 30.97 225 GLN A N 1
ATOM 1799 C CA . GLN A 1 225 ? 24.601 13.407 -2.386 1.00 30.97 225 GLN A CA 1
ATOM 1800 C C . GLN A 1 225 ? 23.688 14.551 -1.941 1.00 30.97 225 GLN A C 1
ATOM 1802 O O . GLN A 1 225 ? 22.508 14.350 -1.659 1.00 30.97 225 GLN A O 1
ATOM 1807 N N . THR A 1 226 ? 24.232 15.767 -1.908 1.00 36.41 226 THR A N 1
ATOM 1808 C CA . THR A 1 226 ? 23.613 16.966 -1.307 1.00 36.41 226 THR A CA 1
ATOM 1809 C C . THR A 1 226 ? 22.442 17.562 -2.098 1.00 36.41 226 THR A C 1
ATOM 1811 O O . THR A 1 226 ? 21.851 18.550 -1.671 1.00 36.41 226 THR A O 1
ATOM 1814 N N . SER A 1 227 ? 22.064 16.958 -3.227 1.00 39.62 227 SER A N 1
ATOM 1815 C CA . SER A 1 227 ? 20.797 17.212 -3.924 1.00 39.62 227 SER A CA 1
ATOM 1816 C C . SER A 1 227 ? 20.295 15.910 -4.559 1.00 39.62 227 SER A C 1
ATOM 1818 O O . SER A 1 227 ? 20.806 15.437 -5.573 1.00 39.62 227 SER A O 1
ATOM 1820 N N . PHE A 1 228 ? 19.327 15.267 -3.905 1.00 34.22 228 PHE A N 1
ATOM 1821 C CA . PHE A 1 228 ? 18.910 13.905 -4.241 1.00 34.22 228 PHE A CA 1
ATOM 1822 C C . PHE A 1 228 ? 17.879 13.896 -5.380 1.00 34.22 228 PHE A C 1
ATOM 1824 O O . PHE A 1 228 ? 16.756 14.371 -5.213 1.00 34.22 228 PHE A O 1
ATOM 1831 N N . SER A 1 229 ? 18.245 13.330 -6.535 1.00 38.62 229 SER A N 1
ATOM 1832 C CA . SER A 1 229 ? 17.315 13.085 -7.645 1.00 38.62 229 SER A CA 1
ATOM 1833 C C . SER A 1 229 ? 16.852 11.630 -7.651 1.00 38.62 229 SER A C 1
ATOM 1835 O O . SER A 1 229 ? 17.646 10.693 -7.736 1.00 38.62 229 SER A O 1
ATOM 1837 N N . LEU A 1 230 ? 15.538 11.453 -7.593 1.00 39.09 230 LEU A N 1
ATOM 1838 C CA . LEU A 1 230 ? 14.863 10.170 -7.425 1.00 39.09 230 LEU A CA 1
ATOM 1839 C C . LEU A 1 230 ? 14.923 9.295 -8.692 1.00 39.09 230 LEU A C 1
ATOM 1841 O O . LEU A 1 230 ? 15.127 8.080 -8.628 1.00 39.09 230 LEU A O 1
ATOM 1845 N N . ALA A 1 231 ? 14.876 9.946 -9.858 1.00 41.47 231 ALA A N 1
ATOM 1846 C CA . ALA A 1 231 ? 15.190 9.326 -11.139 1.00 41.47 231 ALA A CA 1
ATOM 1847 C C . ALA A 1 231 ? 16.646 8.834 -11.182 1.00 41.47 231 ALA A C 1
ATOM 1849 O O . ALA A 1 231 ? 16.902 7.771 -11.738 1.00 41.47 231 ALA A O 1
ATOM 1850 N N . SER A 1 232 ? 17.593 9.546 -10.555 1.00 41.00 232 SER A N 1
ATOM 1851 C CA . SER A 1 232 ? 18.992 9.105 -10.457 1.00 41.00 232 SER A CA 1
ATOM 1852 C C . SER A 1 232 ? 19.176 7.928 -9.495 1.00 41.00 232 SER A C 1
ATOM 1854 O O . SER A 1 232 ? 19.973 7.048 -9.803 1.00 41.00 232 SER A O 1
ATOM 1856 N N . TYR A 1 233 ? 18.425 7.860 -8.388 1.00 43.53 233 TYR A N 1
ATOM 1857 C CA . TYR A 1 233 ? 18.444 6.709 -7.471 1.00 43.53 233 TYR A CA 1
ATOM 1858 C C . TYR A 1 233 ? 17.991 5.428 -8.178 1.00 43.53 233 TYR A C 1
ATOM 1860 O O . TYR A 1 233 ? 18.733 4.449 -8.197 1.00 43.53 233 TYR A O 1
ATOM 1868 N N . LEU A 1 234 ? 16.844 5.440 -8.870 1.00 44.59 234 LEU A N 1
ATOM 1869 C CA . LEU A 1 234 ? 16.450 4.260 -9.644 1.00 44.59 234 LEU A CA 1
ATOM 1870 C C . LEU A 1 234 ? 17.295 4.038 -10.888 1.00 44.59 234 LEU A C 1
ATOM 1872 O O . LEU A 1 234 ? 17.562 2.893 -11.219 1.00 44.59 234 LEU A O 1
ATOM 1876 N N . LYS A 1 235 ? 17.764 5.082 -11.571 1.00 48.12 235 LYS A N 1
ATOM 1877 C CA . LYS A 1 235 ? 18.727 4.896 -12.661 1.00 48.12 235 LYS A CA 1
ATOM 1878 C C . LYS A 1 235 ? 20.011 4.235 -12.153 1.00 48.12 235 LYS A C 1
ATOM 1880 O O . LYS A 1 235 ? 20.574 3.446 -12.891 1.00 48.12 235 LYS A O 1
ATOM 1885 N N . ALA A 1 236 ? 20.417 4.461 -10.903 1.00 45.78 236 ALA A N 1
ATOM 1886 C CA . ALA A 1 236 ? 21.530 3.758 -10.273 1.00 45.78 236 ALA A CA 1
ATOM 1887 C C . ALA A 1 236 ? 21.169 2.309 -9.872 1.00 45.78 236 ALA A C 1
ATOM 1889 O O . ALA A 1 236 ? 21.887 1.382 -10.258 1.00 45.78 236 ALA A O 1
ATOM 1890 N N . LEU A 1 237 ? 20.016 2.084 -9.219 1.00 48.41 237 LEU A N 1
ATOM 1891 C CA . LEU A 1 237 ? 19.489 0.735 -8.930 1.00 48.41 237 LEU A CA 1
ATOM 1892 C C . LEU A 1 237 ? 19.232 -0.103 -10.192 1.00 48.41 237 LEU A C 1
ATOM 1894 O O . LEU A 1 237 ? 19.184 -1.323 -10.095 1.00 48.41 237 LEU A O 1
ATOM 1898 N N . PHE A 1 238 ? 19.050 0.524 -11.357 1.00 46.47 238 PHE A N 1
ATOM 1899 C CA . PHE A 1 238 ? 18.675 -0.141 -12.608 1.00 46.47 238 PHE A CA 1
ATOM 1900 C C . PHE A 1 238 ? 19.676 0.054 -13.767 1.00 46.47 238 PHE A C 1
ATOM 1902 O O . PHE A 1 238 ? 19.542 -0.583 -14.809 1.00 46.47 238 PHE A O 1
ATOM 1909 N N . THR A 1 239 ? 20.804 0.737 -13.531 1.00 48.94 239 THR A N 1
ATOM 1910 C CA . THR A 1 239 ? 22.091 0.367 -14.161 1.00 48.94 239 THR A CA 1
ATOM 1911 C C . THR A 1 239 ? 22.606 -1.000 -13.684 1.00 48.94 239 THR A C 1
ATOM 1913 O O . THR A 1 239 ? 23.604 -1.508 -14.205 1.00 48.94 239 THR A O 1
ATOM 1916 N N . ALA A 1 240 ? 21.926 -1.617 -12.712 1.00 53.44 240 ALA A N 1
ATOM 1917 C CA . ALA A 1 240 ? 22.170 -2.977 -12.260 1.00 53.44 240 ALA A CA 1
ATOM 1918 C C . ALA A 1 240 ? 21.965 -4.038 -13.359 1.00 53.44 240 ALA A C 1
ATOM 1920 O O . ALA A 1 240 ? 21.565 -3.777 -14.496 1.00 53.44 240 ALA A O 1
ATOM 1921 N N . GLU A 1 241 ? 22.323 -5.274 -13.022 1.00 64.75 241 GLU A N 1
ATOM 1922 C CA . GLU A 1 241 ? 22.263 -6.413 -13.933 1.00 64.75 241 GLU A CA 1
ATOM 1923 C C . GLU A 1 241 ? 20.819 -6.724 -14.367 1.00 64.75 241 GLU A C 1
ATOM 1925 O O . GLU A 1 241 ? 19.870 -6.593 -13.589 1.00 64.75 241 GLU A O 1
ATOM 1930 N N . LYS A 1 242 ? 20.660 -7.191 -15.612 1.00 82.25 242 LYS A N 1
ATOM 1931 C CA . LYS A 1 242 ? 19.392 -7.719 -16.137 1.00 82.25 242 LYS A CA 1
ATOM 1932 C C . LYS A 1 242 ? 18.793 -8.740 -15.158 1.00 82.25 242 LYS A C 1
ATOM 1934 O O . LYS A 1 242 ? 19.490 -9.659 -14.717 1.00 82.25 242 LYS A O 1
ATOM 1939 N N . GLY A 1 243 ? 17.504 -8.619 -14.845 1.00 87.62 243 GLY A N 1
ATOM 1940 C CA . GLY A 1 243 ? 16.845 -9.536 -13.914 1.00 87.62 243 GLY A CA 1
ATOM 1941 C C . GLY A 1 243 ? 15.503 -9.052 -13.376 1.00 87.62 243 GLY A C 1
ATOM 1942 O O . GLY A 1 243 ? 14.964 -8.041 -13.824 1.00 87.62 243 GLY A O 1
ATOM 1943 N N . TYR A 1 244 ? 14.991 -9.798 -12.397 1.00 89.94 244 TYR A N 1
ATOM 1944 C CA . TYR A 1 244 ? 13.732 -9.529 -11.711 1.00 89.94 244 TYR A CA 1
ATOM 1945 C C . TYR A 1 244 ? 14.004 -8.965 -10.322 1.00 89.94 244 TYR A C 1
ATOM 1947 O O . TYR A 1 244 ? 14.879 -9.452 -9.602 1.00 89.94 244 TYR A O 1
ATOM 1955 N N . TYR A 1 245 ? 13.241 -7.941 -9.961 1.00 89.00 245 TYR A N 1
ATOM 1956 C CA . TYR A 1 245 ? 13.364 -7.178 -8.728 1.00 89.00 245 TYR A CA 1
ATOM 1957 C C . TYR A 1 245 ? 12.018 -7.174 -8.021 1.00 89.00 245 TYR A C 1
ATOM 1959 O O . TYR A 1 245 ? 10.986 -7.060 -8.682 1.00 89.00 245 TYR A O 1
ATOM 1967 N N . ARG A 1 246 ? 12.005 -7.279 -6.693 1.00 92.62 246 ARG A N 1
ATOM 1968 C CA . ARG A 1 246 ? 10.776 -7.175 -5.905 1.00 92.62 246 ARG A CA 1
ATOM 1969 C C . ARG A 1 246 ? 10.929 -6.308 -4.665 1.00 92.62 246 ARG A C 1
ATOM 1971 O O . ARG A 1 246 ? 11.999 -6.241 -4.062 1.00 92.62 246 ARG A O 1
ATOM 1978 N N . ILE A 1 247 ? 9.812 -5.702 -4.282 1.00 91.56 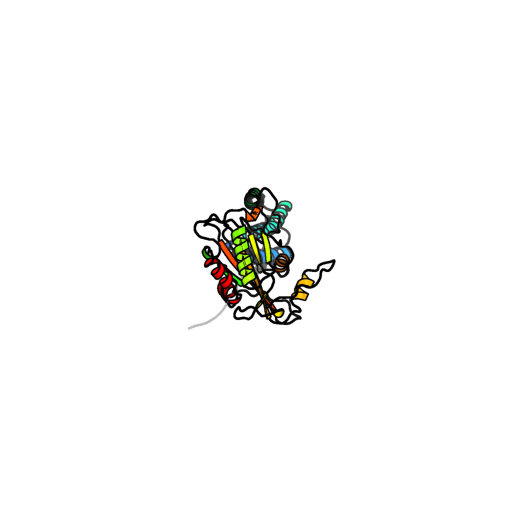247 ILE A N 1
ATOM 1979 C CA . ILE A 1 247 ? 9.575 -5.078 -2.980 1.00 91.56 247 ILE A CA 1
ATOM 1980 C C . ILE A 1 247 ? 8.416 -5.842 -2.339 1.00 91.56 247 ILE A C 1
ATOM 1982 O O . ILE A 1 247 ? 7.411 -6.114 -3.002 1.00 91.56 247 ILE A O 1
ATOM 1986 N N . ILE A 1 248 ? 8.553 -6.202 -1.063 1.00 95.88 248 ILE A N 1
ATOM 1987 C CA . ILE A 1 248 ? 7.495 -6.855 -0.290 1.00 95.88 248 ILE A CA 1
ATOM 1988 C C . ILE A 1 248 ? 7.013 -5.863 0.770 1.00 95.88 248 ILE A C 1
ATOM 1990 O O . ILE A 1 248 ? 7.817 -5.278 1.493 1.00 95.88 248 ILE A O 1
ATOM 1994 N N . VAL A 1 249 ? 5.699 -5.661 0.851 1.00 96.38 249 VAL A N 1
ATOM 1995 C CA . VAL A 1 249 ? 5.063 -4.754 1.814 1.00 96.38 249 VAL A CA 1
ATOM 1996 C C . VAL A 1 249 ? 4.083 -5.540 2.671 1.00 96.38 249 VAL A C 1
ATOM 1998 O O . VAL A 1 249 ? 3.090 -6.055 2.161 1.00 96.38 249 VAL A O 1
ATOM 2001 N N . PHE A 1 250 ? 4.335 -5.622 3.974 1.00 98.12 250 PHE A N 1
ATOM 2002 C CA . PHE A 1 250 ? 3.421 -6.239 4.935 1.00 98.12 250 PHE A CA 1
ATOM 2003 C C . PHE A 1 250 ? 2.482 -5.176 5.496 1.00 98.12 250 PHE A C 1
ATOM 2005 O O . PHE A 1 250 ? 2.902 -4.331 6.283 1.00 98.12 250 PHE A O 1
ATOM 2012 N N . LEU A 1 251 ? 1.211 -5.226 5.104 1.00 97.56 251 LEU A N 1
ATOM 2013 C CA . LEU A 1 251 ? 0.153 -4.385 5.658 1.00 97.56 251 LEU A CA 1
ATOM 2014 C C . LEU A 1 251 ? -0.439 -5.077 6.885 1.00 97.56 251 LEU A C 1
ATOM 2016 O O . LEU A 1 251 ? -1.062 -6.128 6.737 1.00 97.56 251 LEU A O 1
ATOM 2020 N N . VAL A 1 252 ? -0.265 -4.503 8.076 1.00 97.75 252 VAL A N 1
ATOM 2021 C CA . VAL A 1 252 ? -0.882 -4.976 9.325 1.00 97.75 252 VAL A CA 1
ATOM 2022 C C . VAL A 1 252 ? -1.957 -3.980 9.741 1.00 97.75 252 VAL A C 1
ATOM 2024 O O . VAL A 1 252 ? -1.640 -2.884 10.194 1.00 97.75 252 VAL A O 1
ATOM 2027 N N . THR A 1 253 ? -3.232 -4.335 9.570 1.00 95.00 253 THR A N 1
ATOM 2028 C CA . THR A 1 253 ? -4.367 -3.425 9.814 1.00 95.00 253 THR A CA 1
ATOM 2029 C C . THR A 1 253 ? -5.662 -4.175 10.136 1.00 95.00 253 THR A C 1
ATOM 2031 O O . THR A 1 253 ? -5.853 -5.320 9.722 1.00 95.00 253 THR A O 1
ATOM 2034 N N . SER A 1 254 ? -6.559 -3.512 10.874 1.00 89.88 254 SER A N 1
ATOM 2035 C CA . SER A 1 254 ? -7.957 -3.922 11.097 1.00 89.88 254 SER A CA 1
ATOM 2036 C C . SER A 1 254 ? -8.967 -3.303 10.112 1.00 89.88 254 SER A C 1
ATOM 2038 O O . SER A 1 254 ? -10.175 -3.461 10.283 1.00 89.88 254 SER A O 1
ATOM 2040 N N . VAL A 1 255 ? -8.502 -2.600 9.074 1.00 86.75 255 VAL A N 1
ATOM 2041 C CA . VAL A 1 255 ? -9.335 -2.080 7.977 1.00 86.75 255 VAL A CA 1
ATOM 2042 C C . VAL A 1 255 ? -9.276 -3.043 6.780 1.00 86.75 255 VAL A C 1
ATOM 2044 O O . VAL A 1 255 ? -8.184 -3.480 6.417 1.00 86.75 255 VAL A O 1
ATOM 2047 N N . PRO A 1 256 ? -10.409 -3.376 6.125 1.00 80.19 256 PRO A N 1
ATOM 2048 C CA . PRO A 1 256 ? -10.406 -4.226 4.936 1.00 80.19 256 PRO A CA 1
ATOM 2049 C C . PRO A 1 256 ? -9.515 -3.671 3.816 1.00 80.19 256 PRO A C 1
ATOM 2051 O O . PRO A 1 256 ? -9.777 -2.598 3.271 1.00 80.19 256 PRO A O 1
ATOM 2054 N N . VAL A 1 257 ? -8.485 -4.430 3.440 1.00 80.88 257 VAL A N 1
ATOM 2055 C CA . VAL A 1 257 ? -7.581 -4.079 2.338 1.00 80.88 257 VAL A CA 1
ATOM 2056 C C . VAL A 1 257 ? -8.305 -4.275 1.003 1.00 80.88 257 VAL A C 1
ATOM 2058 O O . VAL A 1 257 ? -8.671 -5.393 0.638 1.00 80.88 257 VAL A O 1
ATOM 2061 N N . ARG A 1 258 ? -8.474 -3.192 0.242 1.00 82.19 258 ARG A N 1
ATOM 2062 C CA . ARG A 1 258 ? -8.809 -3.220 -1.189 1.00 82.19 258 ARG A CA 1
ATOM 2063 C C . ARG A 1 258 ? -7.695 -2.496 -1.930 1.00 82.19 258 ARG A C 1
ATOM 2065 O O . ARG A 1 258 ? -7.366 -1.382 -1.546 1.00 82.19 258 ARG A O 1
ATOM 2072 N N . GLN A 1 259 ? -7.111 -3.124 -2.946 1.00 75.62 259 GLN A N 1
ATOM 2073 C CA . GLN A 1 259 ? -6.132 -2.459 -3.809 1.00 75.62 259 GLN A CA 1
ATOM 2074 C C . GLN A 1 259 ? -6.853 -1.547 -4.811 1.00 75.62 259 GLN A C 1
ATOM 2076 O O . GLN A 1 259 ? -7.998 -1.821 -5.181 1.00 75.62 259 GLN A O 1
ATOM 2081 N N . SER A 1 260 ? -6.194 -0.477 -5.252 1.00 71.50 260 SER A N 1
ATOM 2082 C CA . SER A 1 260 ? -6.680 0.350 -6.362 1.00 71.50 260 SER A CA 1
ATOM 2083 C C . SER A 1 260 ? -6.461 -0.340 -7.718 1.00 71.50 260 SER A C 1
ATOM 2085 O O . SER A 1 260 ? -5.731 -1.326 -7.824 1.00 71.50 260 SER A O 1
ATOM 2087 N N . SER A 1 261 ? -7.089 0.178 -8.780 1.00 68.94 261 SER A N 1
ATOM 2088 C CA . SER A 1 261 ? -6.777 -0.208 -10.166 1.00 68.94 261 SER A CA 1
ATOM 2089 C C . SER A 1 261 ? -5.431 0.350 -10.649 1.00 68.94 261 SER A C 1
ATOM 2091 O O . SER A 1 261 ? -4.905 -0.117 -11.658 1.00 68.94 261 SER A O 1
ATOM 2093 N N . GLN A 1 262 ? -4.875 1.336 -9.936 1.00 61.84 262 GLN A N 1
ATOM 2094 C CA . GLN A 1 262 ? -3.662 2.049 -10.309 1.00 61.84 262 GLN A CA 1
ATOM 2095 C C . GLN A 1 262 ? -2.432 1.161 -10.114 1.00 61.84 262 GLN A C 1
ATOM 2097 O O . GLN A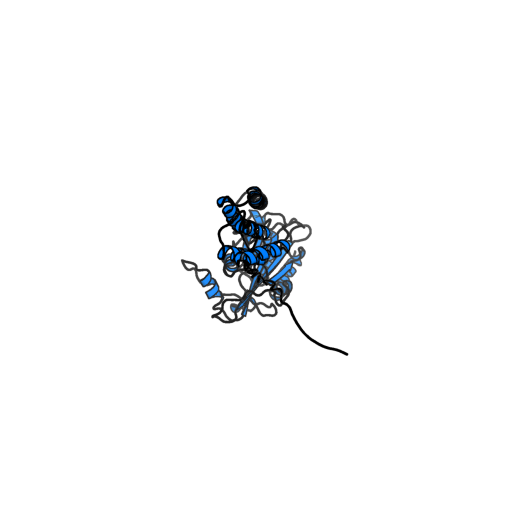 1 262 ? -2.132 0.702 -9.010 1.00 61.84 262 GLN A O 1
ATOM 2102 N N . GLU A 1 263 ? -1.704 0.942 -11.205 1.00 68.12 263 GLU A N 1
ATOM 2103 C CA . GLU A 1 263 ? -0.368 0.357 -11.156 1.00 68.12 263 GLU A CA 1
ATOM 2104 C C . GLU A 1 263 ? 0.597 1.353 -10.515 1.00 68.12 263 GLU A C 1
ATOM 2106 O O . GLU A 1 263 ? 0.474 2.568 -10.690 1.00 68.12 263 GLU A O 1
ATOM 2111 N N . ILE A 1 264 ? 1.529 0.832 -9.721 1.00 65.06 264 ILE A N 1
ATOM 2112 C CA . ILE A 1 264 ? 2.488 1.648 -8.984 1.00 65.06 264 ILE A CA 1
ATOM 2113 C C . ILE A 1 264 ? 3.363 2.447 -9.957 1.00 65.06 264 ILE A C 1
ATOM 2115 O O . ILE A 1 264 ? 3.996 1.872 -10.846 1.00 65.06 264 ILE A O 1
ATOM 2119 N N . SER A 1 265 ? 3.420 3.774 -9.802 1.00 56.94 265 SER A N 1
ATOM 2120 C CA . SER A 1 265 ? 4.359 4.559 -10.598 1.00 56.94 265 SER A CA 1
ATOM 2121 C C . SER A 1 265 ? 5.785 4.362 -10.084 1.00 56.94 265 SER A C 1
ATOM 2123 O O . SER A 1 265 ? 6.024 4.026 -8.918 1.00 56.94 265 SER A O 1
ATOM 2125 N N . ARG A 1 266 ? 6.756 4.624 -10.962 1.00 54.62 266 ARG A N 1
ATOM 2126 C CA . ARG A 1 266 ? 8.180 4.659 -10.618 1.00 54.62 266 ARG A CA 1
ATOM 2127 C C . ARG A 1 266 ? 8.444 5.525 -9.377 1.00 54.62 266 ARG A C 1
ATOM 2129 O O . ARG A 1 266 ? 9.244 5.136 -8.530 1.00 54.62 266 ARG A O 1
ATOM 2136 N N . ASP A 1 267 ? 7.782 6.675 -9.276 1.00 51.12 267 ASP A N 1
ATOM 2137 C CA . ASP A 1 267 ? 8.009 7.664 -8.219 1.00 51.12 267 ASP A CA 1
ATOM 2138 C C . ASP A 1 267 ? 7.305 7.308 -6.895 1.00 51.12 267 ASP A C 1
ATOM 2140 O O . ASP A 1 267 ? 7.826 7.627 -5.823 1.00 51.12 267 ASP A O 1
ATOM 2144 N N . ASP A 1 268 ? 6.212 6.538 -6.946 1.00 56.38 268 ASP A N 1
ATOM 2145 C CA . ASP A 1 268 ? 5.542 5.997 -5.754 1.00 56.38 268 ASP A CA 1
ATOM 2146 C C . ASP A 1 268 ? 6.388 4.905 -5.080 1.00 56.38 268 ASP A C 1
ATOM 2148 O O . ASP A 1 268 ? 6.677 4.988 -3.885 1.00 56.38 268 ASP A O 1
ATOM 2152 N N . ALA A 1 269 ? 6.866 3.922 -5.859 1.00 59.00 269 ALA A N 1
ATOM 2153 C CA . ALA A 1 269 ? 7.763 2.856 -5.380 1.00 59.00 269 ALA A CA 1
ATOM 2154 C C . ALA A 1 269 ? 9.020 3.423 -4.696 1.00 59.00 269 ALA A C 1
ATOM 2156 O O . ALA A 1 269 ? 9.552 2.887 -3.725 1.00 59.00 269 ALA A O 1
ATOM 2157 N N . ASN A 1 270 ? 9.471 4.552 -5.226 1.00 54.84 270 ASN A N 1
ATOM 2158 C CA . ASN A 1 270 ? 10.627 5.318 -4.807 1.00 54.84 270 ASN A CA 1
ATOM 2159 C C . ASN A 1 270 ? 10.460 6.037 -3.464 1.00 54.84 270 ASN A C 1
ATOM 2161 O O . ASN A 1 270 ? 11.406 6.097 -2.670 1.00 54.84 270 ASN A O 1
ATOM 2165 N N . ALA A 1 271 ? 9.272 6.591 -3.208 1.00 59.16 271 ALA A N 1
ATOM 2166 C CA . ALA A 1 271 ? 8.952 7.217 -1.930 1.00 59.16 271 ALA A CA 1
ATOM 2167 C C . ALA A 1 271 ? 9.014 6.190 -0.787 1.00 59.16 271 ALA A C 1
ATOM 2169 O O . ALA A 1 271 ? 9.471 6.518 0.309 1.00 59.16 271 ALA A O 1
ATOM 2170 N N . TRP A 1 272 ? 8.629 4.939 -1.061 1.00 64.06 272 TRP A N 1
ATOM 2171 C CA . TRP A 1 272 ? 8.603 3.861 -0.070 1.00 64.06 272 TRP A CA 1
ATOM 2172 C C . TRP A 1 272 ? 9.993 3.439 0.419 1.00 64.06 272 TRP A C 1
ATOM 2174 O O . TRP A 1 272 ? 10.147 3.051 1.571 1.00 64.06 272 TRP A O 1
ATOM 2184 N N . LEU A 1 273 ? 11.011 3.548 -0.437 1.00 62.66 273 LEU A N 1
ATOM 2185 C CA . LEU A 1 273 ? 12.382 3.124 -0.127 1.00 62.66 273 LEU A CA 1
ATOM 2186 C C . LEU A 1 273 ? 13.210 4.191 0.602 1.00 62.66 273 LEU A C 1
ATOM 2188 O O . LEU A 1 273 ? 14.196 3.856 1.246 1.00 62.66 273 LEU A O 1
ATOM 2192 N N . ASN A 1 274 ? 12.837 5.471 0.478 1.00 58.09 274 ASN A N 1
ATOM 2193 C CA . ASN A 1 274 ? 13.683 6.597 0.901 1.00 58.09 274 ASN A CA 1
ATOM 2194 C C . ASN A 1 274 ? 13.057 7.504 1.975 1.00 58.09 274 ASN A C 1
ATOM 2196 O O . ASN A 1 274 ? 13.734 8.404 2.466 1.00 58.09 274 ASN A O 1
ATOM 2200 N N . ARG A 1 275 ? 11.767 7.337 2.308 1.00 64.88 275 ARG A N 1
ATOM 2201 C CA . ARG A 1 275 ? 11.067 8.210 3.275 1.00 64.88 275 ARG A CA 1
ATOM 2202 C C . ARG A 1 275 ? 10.615 7.515 4.554 1.00 64.88 275 ARG A C 1
ATOM 2204 O O . ARG A 1 275 ? 10.356 8.208 5.532 1.00 64.88 275 ARG A O 1
ATOM 2211 N N . GLY A 1 276 ? 10.466 6.190 4.533 1.00 65.75 276 GLY A N 1
ATOM 2212 C CA . GLY A 1 276 ? 9.902 5.430 5.648 1.00 65.75 276 GLY A CA 1
ATOM 2213 C C . GLY A 1 276 ? 10.765 5.494 6.905 1.00 65.75 276 GLY A C 1
ATOM 2214 O O . GLY A 1 276 ? 11.982 5.656 6.836 1.00 65.75 276 GLY A O 1
ATOM 2215 N N . ALA A 1 277 ? 10.132 5.360 8.065 1.00 80.81 277 ALA A N 1
ATOM 2216 C CA . ALA A 1 277 ? 10.839 5.406 9.337 1.00 80.81 277 ALA A CA 1
ATOM 2217 C C . ALA A 1 277 ? 11.592 4.098 9.609 1.00 80.81 277 ALA A C 1
ATOM 2219 O O . ALA A 1 277 ? 11.126 3.013 9.270 1.00 80.81 277 ALA A O 1
ATOM 2220 N N . ASN A 1 278 ? 12.730 4.188 10.291 1.00 82.06 278 ASN A N 1
ATOM 2221 C CA . ASN A 1 278 ? 13.530 3.030 10.703 1.00 82.06 278 ASN A CA 1
ATOM 2222 C C . ASN A 1 278 ? 12.984 2.304 11.952 1.00 82.06 278 ASN A C 1
ATOM 2224 O O . ASN A 1 278 ? 13.593 1.344 12.415 1.00 82.06 278 ASN A O 1
ATOM 2228 N N . MET A 1 279 ? 11.877 2.780 12.529 1.00 85.44 279 MET A N 1
ATOM 2229 C CA . MET A 1 279 ? 11.261 2.228 13.734 1.00 85.44 279 MET A CA 1
ATOM 2230 C C . MET A 1 279 ? 9.753 2.496 13.729 1.00 85.44 279 MET A C 1
ATOM 2232 O O . MET A 1 279 ? 9.306 3.552 13.278 1.00 85.44 279 MET A O 1
ATOM 2236 N N . LEU A 1 280 ? 8.966 1.562 14.267 1.00 91.00 280 LEU A N 1
ATOM 2237 C CA . LEU A 1 280 ? 7.542 1.776 14.512 1.00 91.00 280 LEU A CA 1
ATOM 2238 C C . LEU A 1 280 ? 7.351 2.706 15.732 1.00 91.00 280 LEU A C 1
ATOM 2240 O O . LEU A 1 280 ? 7.813 2.356 16.822 1.00 91.00 280 LEU A O 1
ATOM 2244 N N . PRO A 1 281 ? 6.656 3.852 15.604 1.00 88.81 281 PRO A N 1
ATOM 2245 C CA . PRO A 1 281 ? 6.501 4.805 16.697 1.00 88.81 281 PRO A CA 1
ATOM 2246 C C . PRO A 1 281 ? 5.605 4.234 17.810 1.00 88.81 281 PRO A C 1
ATOM 2248 O O . PRO A 1 281 ? 4.689 3.450 17.522 1.00 88.81 281 PRO A O 1
ATOM 2251 N N . PRO A 1 282 ? 5.795 4.635 19.084 1.00 85.38 282 PRO A N 1
ATOM 2252 C CA . PRO A 1 282 ? 5.012 4.117 20.209 1.00 85.38 282 PRO A CA 1
ATOM 2253 C C . PRO A 1 282 ? 3.498 4.319 20.066 1.00 85.38 282 PRO A C 1
ATOM 2255 O O . PRO A 1 282 ? 2.735 3.477 20.544 1.00 85.38 282 PRO A O 1
ATOM 2258 N N . SER A 1 283 ? 3.072 5.389 19.389 1.00 83.19 283 SER A N 1
ATOM 2259 C CA . SER A 1 283 ? 1.673 5.721 19.089 1.00 83.19 283 SER A CA 1
ATOM 2260 C C . SER A 1 283 ? 0.957 4.641 18.265 1.00 83.19 283 SER A C 1
ATOM 2262 O O . SER A 1 283 ? -0.194 4.317 18.553 1.00 83.19 283 SER A O 1
ATOM 2264 N N . ILE A 1 284 ? 1.648 4.011 17.308 1.00 90.62 284 ILE A N 1
ATOM 2265 C CA . ILE A 1 284 ? 1.128 2.868 16.536 1.00 90.62 284 ILE A CA 1
ATOM 2266 C C . ILE A 1 284 ? 1.467 1.550 17.243 1.00 90.62 284 ILE A C 1
ATOM 2268 O O . ILE A 1 284 ? 0.623 0.665 17.377 1.00 90.62 284 ILE A O 1
ATOM 2272 N N . GLY A 1 285 ? 2.702 1.412 17.732 1.00 90.81 285 GLY A N 1
ATOM 2273 C CA . GLY A 1 285 ? 3.215 0.176 18.322 1.00 90.81 285 GLY A CA 1
ATOM 2274 C C . GLY A 1 285 ? 2.495 -0.275 19.594 1.00 90.81 285 GLY A C 1
ATOM 2275 O O . GLY A 1 285 ? 2.500 -1.469 19.896 1.00 90.81 285 GLY A O 1
ATOM 2276 N N . SER A 1 286 ? 1.852 0.647 20.316 1.00 89.56 286 SER A N 1
ATOM 2277 C CA . SER A 1 286 ? 1.076 0.358 21.533 1.00 89.56 286 SER A CA 1
ATOM 2278 C C . SER A 1 286 ? -0.386 -0.019 21.268 1.00 89.56 286 SER A C 1
ATOM 2280 O O . SER A 1 286 ? -1.099 -0.359 22.211 1.00 89.56 286 SER A O 1
ATOM 2282 N N . LEU A 1 287 ? -0.849 0.016 20.013 1.00 88.88 287 LEU A N 1
ATOM 2283 C CA . LEU A 1 287 ? -2.189 -0.448 19.650 1.00 88.88 287 LEU A CA 1
ATOM 2284 C C . LEU A 1 287 ? -2.301 -1.970 19.831 1.00 88.88 287 LEU A C 1
ATOM 2286 O O . LEU A 1 287 ? -1.353 -2.715 19.578 1.00 88.88 287 LEU A O 1
ATOM 2290 N N . GLN A 1 288 ? -3.471 -2.445 20.260 1.00 92.12 288 GLN A N 1
ATOM 2291 C CA . GLN A 1 288 ? -3.709 -3.868 20.494 1.00 92.12 288 GLN A CA 1
ATOM 2292 C C . GLN A 1 288 ? -4.013 -4.610 19.186 1.00 92.12 288 GLN A C 1
ATOM 2294 O O . GLN A 1 288 ? -4.928 -4.239 18.448 1.00 92.12 288 GLN A O 1
ATOM 2299 N N . PHE A 1 289 ? -3.298 -5.708 18.934 1.00 92.25 289 PHE A N 1
ATOM 2300 C CA . PHE A 1 289 ? -3.625 -6.624 17.848 1.00 92.25 289 PHE A CA 1
ATOM 2301 C C . PHE A 1 289 ? -4.874 -7.435 18.229 1.00 92.25 289 PHE A C 1
ATOM 2303 O O . PHE A 1 289 ? -4.865 -8.212 19.185 1.00 92.25 289 PHE A O 1
ATOM 2310 N N . SER A 1 290 ? -5.961 -7.246 17.480 1.00 89.31 290 SER A N 1
ATOM 2311 C CA . SER A 1 290 ? -7.245 -7.939 17.668 1.00 89.31 290 SER A CA 1
ATOM 2312 C C . SER A 1 290 ? -7.479 -9.022 16.610 1.00 89.31 290 SER A C 1
ATOM 2314 O O . SER A 1 290 ? -6.794 -9.074 15.593 1.00 89.31 290 SER A O 1
ATOM 2316 N N . LYS A 1 291 ? -8.520 -9.843 16.801 1.00 87.75 291 LYS A N 1
ATOM 2317 C CA . LYS A 1 291 ? -9.010 -10.814 15.800 1.00 87.75 291 LYS A CA 1
ATOM 2318 C C . LYS A 1 291 ? -9.394 -10.191 14.446 1.00 87.75 291 LYS A C 1
ATOM 2320 O O . LYS A 1 291 ? -9.492 -10.909 13.459 1.00 87.75 291 LYS A O 1
ATOM 2325 N N . ASP A 1 292 ? -9.650 -8.884 14.423 1.00 88.06 292 ASP A N 1
ATOM 2326 C CA . ASP A 1 292 ? -10.065 -8.131 13.235 1.00 88.06 292 ASP A CA 1
ATOM 2327 C C . ASP A 1 292 ? -8.850 -7.629 12.438 1.00 88.06 292 ASP A C 1
ATOM 2329 O O . ASP A 1 292 ? -9.001 -7.158 11.314 1.00 88.06 292 ASP A O 1
ATOM 2333 N N . HIS A 1 293 ? -7.641 -7.723 13.009 1.00 94.06 293 HIS A N 1
ATOM 2334 C CA . HIS A 1 293 ? -6.409 -7.399 12.307 1.00 94.06 293 HIS A CA 1
ATOM 2335 C C . HIS A 1 293 ? -5.999 -8.532 11.368 1.00 94.06 293 HIS A C 1
ATOM 2337 O O . HIS A 1 293 ? -5.973 -9.710 11.730 1.00 94.06 293 HIS A O 1
ATOM 2343 N N . THR A 1 294 ? -5.606 -8.145 10.161 1.00 95.12 294 THR A N 1
ATOM 2344 C CA . THR A 1 294 ? -5.030 -9.031 9.153 1.00 95.12 294 THR A CA 1
ATOM 2345 C C . THR A 1 294 ? -3.615 -8.578 8.823 1.00 95.12 294 THR A C 1
ATOM 2347 O O . THR A 1 294 ? -3.272 -7.408 8.994 1.00 95.12 294 THR A O 1
ATOM 2350 N N . CYS A 1 295 ? -2.793 -9.513 8.349 1.00 97.75 295 CYS A N 1
ATOM 2351 C CA . CYS A 1 295 ? -1.517 -9.202 7.725 1.00 97.75 295 CYS A CA 1
ATOM 2352 C C . CYS A 1 295 ? -1.561 -9.657 6.268 1.00 97.75 295 CYS A C 1
ATOM 2354 O O . CYS A 1 295 ? -1.718 -10.851 5.992 1.00 97.75 295 CYS A O 1
ATOM 2356 N N . VAL A 1 296 ? -1.440 -8.711 5.341 1.00 97.56 296 VAL A N 1
ATOM 2357 C CA . VAL A 1 296 ? -1.387 -8.982 3.902 1.00 97.56 296 VAL A CA 1
ATOM 2358 C C . VAL A 1 296 ? -0.018 -8.563 3.391 1.00 97.56 296 VAL A C 1
ATOM 2360 O O . VAL A 1 296 ? 0.334 -7.388 3.444 1.00 97.56 296 VAL A O 1
ATOM 2363 N N . ALA A 1 297 ? 0.750 -9.526 2.889 1.00 98.06 297 ALA A N 1
ATOM 2364 C CA . ALA A 1 297 ? 1.960 -9.257 2.133 1.00 98.06 297 ALA A CA 1
ATOM 2365 C C . ALA A 1 297 ? 1.576 -8.933 0.685 1.00 98.06 297 ALA A C 1
ATOM 2367 O O . ALA A 1 297 ? 1.010 -9.781 -0.009 1.00 98.06 297 ALA A O 1
ATOM 2368 N N . LEU A 1 298 ? 1.884 -7.720 0.240 1.00 96.44 298 LEU A N 1
ATOM 2369 C CA . LEU A 1 298 ? 1.825 -7.295 -1.155 1.00 96.44 298 LEU A CA 1
ATOM 2370 C C . LEU A 1 298 ? 3.216 -7.428 -1.772 1.00 96.44 298 LEU A C 1
ATOM 2372 O O . LEU A 1 298 ? 4.207 -7.038 -1.157 1.00 96.44 298 LEU A O 1
ATOM 2376 N N . VAL A 1 299 ? 3.289 -7.978 -2.979 1.00 96.38 299 VAL A N 1
ATOM 2377 C CA . VAL A 1 299 ? 4.533 -8.134 -3.737 1.00 96.38 299 VAL A CA 1
ATOM 2378 C C . VAL A 1 299 ? 4.448 -7.254 -4.975 1.00 96.38 299 VAL A C 1
ATOM 2380 O O . VAL A 1 299 ? 3.521 -7.407 -5.769 1.00 96.38 299 VAL A O 1
ATOM 2383 N N . TYR A 1 300 ? 5.417 -6.360 -5.143 1.00 91.81 300 TYR A N 1
ATOM 2384 C CA . TYR A 1 300 ? 5.564 -5.515 -6.327 1.00 91.81 300 TYR A CA 1
ATOM 2385 C C . TYR A 1 300 ? 6.812 -5.950 -7.085 1.00 91.81 300 TYR A C 1
ATOM 2387 O O . TYR A 1 300 ? 7.906 -5.918 -6.525 1.00 91.81 300 TYR A O 1
ATOM 2395 N N . GLU A 1 301 ? 6.642 -6.376 -8.332 1.00 91.38 301 GLU A N 1
ATOM 2396 C CA . GLU A 1 301 ? 7.697 -6.908 -9.193 1.00 91.38 301 GLU A CA 1
ATOM 2397 C C . GLU A 1 301 ? 8.030 -5.973 -10.348 1.00 91.38 301 GLU A C 1
ATOM 2399 O O . GLU A 1 301 ? 7.148 -5.386 -10.978 1.00 91.38 301 GLU A O 1
ATOM 2404 N N . PHE A 1 302 ? 9.316 -5.921 -10.677 1.00 86.31 302 PHE A N 1
ATOM 2405 C CA . PHE A 1 302 ? 9.865 -5.146 -11.776 1.00 86.31 302 PHE A CA 1
ATOM 2406 C C . PHE A 1 302 ? 10.851 -6.008 -12.576 1.00 86.31 302 PHE A C 1
ATOM 2408 O O . PHE A 1 302 ? 11.681 -6.716 -12.003 1.00 86.31 302 PHE A O 1
ATOM 2415 N N . GLU A 1 303 ? 10.774 -5.954 -13.903 1.00 86.81 303 GLU A N 1
ATOM 2416 C CA . GLU A 1 303 ? 11.684 -6.651 -14.818 1.00 86.81 303 GLU A CA 1
ATOM 2417 C C . GLU A 1 303 ? 12.604 -5.644 -15.508 1.00 86.81 303 GLU A C 1
ATOM 2419 O O . GLU A 1 303 ? 12.138 -4.769 -16.240 1.00 86.81 303 GLU A O 1
ATOM 2424 N N . GLN A 1 304 ? 13.916 -5.791 -15.303 1.00 82.19 304 GLN A N 1
ATOM 2425 C CA . GLN A 1 304 ? 14.929 -4.971 -15.962 1.00 82.19 304 GLN A CA 1
ATOM 2426 C C . GLN A 1 304 ? 15.492 -5.710 -17.177 1.00 82.19 304 GLN A C 1
ATOM 2428 O O . GLN A 1 304 ? 16.272 -6.654 -17.032 1.00 82.19 304 GLN A O 1
ATOM 2433 N 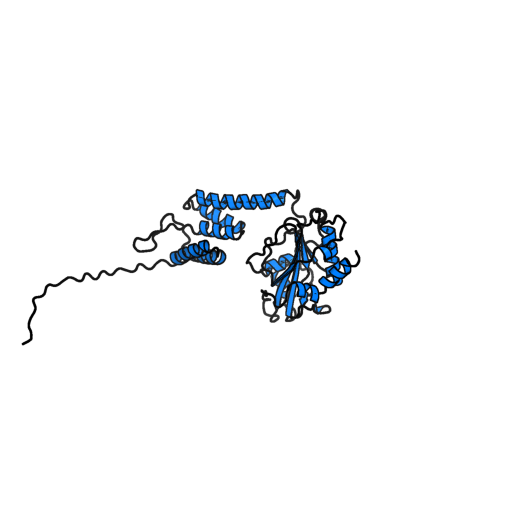N . MET A 1 305 ? 15.092 -5.279 -18.379 1.00 78.62 305 MET A N 1
ATOM 2434 C CA . MET A 1 305 ? 15.421 -5.945 -19.651 1.00 78.62 305 MET A CA 1
ATOM 2435 C C . MET A 1 305 ? 16.880 -5.741 -20.093 1.00 78.62 305 MET A C 1
ATOM 2437 O O . MET A 1 305 ? 17.543 -6.698 -20.505 1.00 78.62 305 MET A O 1
ATOM 2441 N N . SER A 1 306 ? 17.388 -4.510 -19.993 1.00 71.56 306 SER A N 1
ATOM 2442 C CA . SER A 1 306 ? 18.802 -4.137 -20.154 1.00 71.56 306 SER A CA 1
ATOM 2443 C C . SER A 1 306 ? 19.091 -2.865 -19.349 1.00 71.56 306 SER A C 1
ATOM 2445 O O . SER A 1 306 ? 18.157 -2.188 -18.932 1.00 71.56 306 SER A O 1
ATOM 2447 N N . ARG A 1 307 ? 20.371 -2.513 -19.165 1.00 66.38 307 ARG A N 1
ATOM 2448 C CA . ARG A 1 307 ? 20.807 -1.313 -18.419 1.00 66.38 307 ARG A CA 1
ATOM 2449 C C . ARG A 1 307 ? 20.287 0.017 -18.980 1.00 66.38 307 ARG A C 1
ATOM 2451 O O . ARG A 1 307 ? 20.261 1.004 -18.255 1.00 66.38 307 ARG A O 1
ATOM 2458 N N . ASP A 1 308 ? 19.898 0.034 -20.252 1.00 65.00 308 ASP A N 1
ATOM 2459 C CA . ASP A 1 308 ? 19.448 1.229 -20.976 1.00 65.00 308 ASP A CA 1
ATOM 2460 C C . ASP A 1 308 ? 17.920 1.398 -20.959 1.00 65.00 308 ASP A C 1
ATOM 2462 O O . ASP A 1 308 ? 17.406 2.414 -21.422 1.00 65.00 308 ASP A O 1
ATOM 2466 N N . HIS A 1 309 ? 17.191 0.404 -20.441 1.00 64.19 309 HIS A N 1
ATOM 2467 C CA . HIS A 1 309 ? 15.733 0.417 -20.361 1.00 64.19 309 HIS A CA 1
ATOM 2468 C C . HIS A 1 309 ? 15.245 0.797 -18.963 1.00 64.19 309 HIS A C 1
ATOM 2470 O O . HIS A 1 309 ? 15.934 0.633 -17.955 1.00 64.19 309 HIS A O 1
ATOM 2476 N N . GLU A 1 310 ? 14.010 1.283 -18.908 1.00 62.91 310 GLU A N 1
ATOM 2477 C CA . GLU A 1 310 ? 13.281 1.411 -17.655 1.00 62.91 310 GLU A CA 1
ATOM 2478 C C . GLU A 1 310 ? 12.759 0.038 -17.185 1.00 62.91 310 GLU A C 1
ATOM 2480 O O . GLU A 1 310 ? 12.352 -0.765 -18.032 1.00 62.91 310 GLU A O 1
ATOM 2485 N N . PRO A 1 311 ? 12.722 -0.244 -15.868 1.00 70.19 311 PRO A N 1
ATOM 2486 C CA . PRO A 1 311 ? 12.158 -1.485 -15.356 1.00 70.19 311 PRO A CA 1
ATOM 2487 C C . PRO A 1 311 ? 10.654 -1.487 -15.580 1.00 70.19 311 PRO A C 1
ATOM 2489 O O . PRO A 1 311 ? 9.950 -0.575 -15.142 1.00 70.19 311 PRO A O 1
ATOM 2492 N N . ALA A 1 312 ? 10.151 -2.531 -16.226 1.00 79.81 312 ALA A N 1
ATOM 2493 C CA . ALA A 1 312 ? 8.722 -2.696 -16.425 1.00 79.81 312 ALA A CA 1
ATOM 2494 C C . ALA A 1 312 ? 8.093 -3.287 -15.159 1.00 79.81 312 ALA A C 1
ATOM 2496 O O . ALA A 1 312 ? 8.526 -4.345 -14.697 1.00 79.81 312 ALA A O 1
ATOM 2497 N N . PHE A 1 313 ? 7.056 -2.642 -14.618 1.00 82.38 313 PHE A N 1
ATOM 2498 C CA . PHE A 1 313 ? 6.216 -3.253 -13.587 1.00 82.38 313 PHE A CA 1
ATOM 2499 C C . PHE A 1 313 ? 5.559 -4.529 -14.139 1.00 82.38 313 PHE A C 1
ATOM 2501 O O . PHE A 1 313 ? 5.109 -4.569 -15.287 1.00 82.38 313 PHE A O 1
ATOM 2508 N N . LYS A 1 314 ? 5.527 -5.597 -13.338 1.00 86.50 314 LYS A N 1
ATOM 2509 C CA . LYS A 1 314 ? 5.001 -6.907 -13.740 1.00 86.50 314 LYS A CA 1
ATOM 2510 C C . LYS A 1 314 ? 3.706 -7.193 -12.997 1.00 86.50 314 LYS A C 1
ATOM 2512 O O . LYS A 1 314 ? 3.725 -7.420 -11.793 1.00 86.50 314 LYS A O 1
ATOM 2517 N N . SER A 1 315 ? 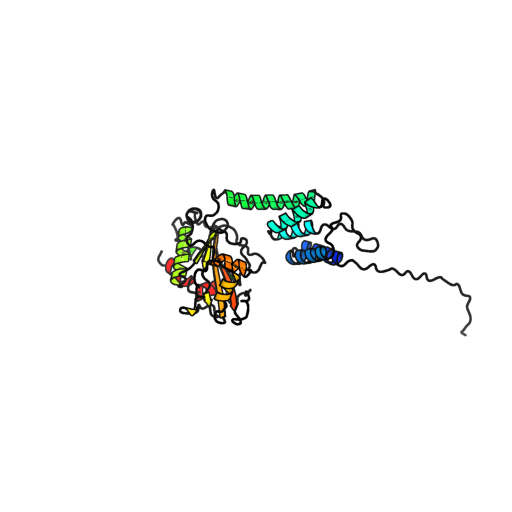2.579 -7.217 -13.702 1.00 85.38 315 SER A N 1
ATOM 2518 C CA . SER A 1 315 ? 1.297 -7.647 -13.140 1.00 85.38 315 SER A CA 1
ATOM 2519 C C . SER A 1 315 ? 0.489 -8.432 -14.184 1.00 85.38 315 SER A C 1
ATOM 2521 O O . SER A 1 315 ? 0.341 -7.947 -15.307 1.00 85.38 315 SER A O 1
ATOM 2523 N N . PRO A 1 316 ? -0.047 -9.624 -13.853 1.00 90.75 316 PRO A N 1
ATOM 2524 C CA . PRO A 1 316 ? 0.162 -10.366 -12.605 1.00 90.75 316 PRO A CA 1
ATOM 2525 C C . PRO A 1 316 ? 1.586 -10.946 -12.491 1.00 90.75 316 PRO A C 1
ATOM 2527 O O . PRO A 1 316 ? 2.337 -10.986 -13.466 1.00 90.75 316 PRO A O 1
ATOM 2530 N N . SER A 1 317 ? 1.937 -11.417 -11.295 1.00 93.06 317 SER A N 1
ATOM 2531 C CA . SER A 1 317 ? 3.111 -12.267 -11.066 1.00 93.06 317 SER A CA 1
ATOM 2532 C C . SER A 1 317 ? 3.002 -13.612 -11.794 1.00 93.06 317 SER A C 1
ATOM 2534 O O . SER A 1 317 ? 1.904 -14.113 -12.047 1.00 93.06 317 SER A O 1
ATOM 2536 N N . LEU A 1 318 ? 4.154 -14.231 -12.065 1.00 93.50 318 LEU A N 1
ATOM 2537 C CA . LEU A 1 318 ? 4.245 -15.612 -12.549 1.00 93.50 318 LEU A CA 1
ATOM 2538 C C . LEU A 1 318 ? 4.074 -16.660 -11.435 1.00 93.50 318 LEU A C 1
ATOM 2540 O O . LEU A 1 318 ? 3.810 -17.823 -11.741 1.00 93.50 318 LEU A O 1
ATOM 2544 N N . ILE A 1 319 ? 4.216 -16.279 -10.160 1.00 95.50 319 ILE A N 1
ATOM 2545 C CA . ILE A 1 319 ? 4.067 -17.183 -9.011 1.00 95.50 319 ILE A CA 1
ATOM 2546 C C . ILE A 1 319 ? 3.113 -16.595 -7.962 1.00 95.50 319 ILE A C 1
ATOM 2548 O O . ILE A 1 319 ? 2.779 -15.413 -7.955 1.00 95.50 319 ILE A O 1
ATOM 2552 N N . LEU A 1 320 ? 2.627 -17.430 -7.043 1.00 96.56 320 LEU A N 1
ATOM 2553 C CA . LEU A 1 320 ? 1.711 -16.966 -5.998 1.00 96.56 320 LEU A CA 1
ATOM 2554 C C . LEU A 1 320 ? 2.458 -16.129 -4.949 1.00 96.56 320 LEU A C 1
ATOM 2556 O O . LEU A 1 320 ? 3.589 -16.447 -4.591 1.00 96.56 320 LEU A O 1
ATOM 2560 N N . GLY A 1 321 ? 1.803 -15.134 -4.341 1.00 96.44 321 GLY A N 1
ATOM 2561 C CA . GLY A 1 321 ? 2.435 -14.281 -3.317 1.00 96.44 321 GLY A CA 1
ATOM 2562 C C . GLY A 1 321 ? 3.005 -15.069 -2.127 1.00 96.44 321 GLY A C 1
ATOM 2563 O O . GLY A 1 321 ? 4.042 -14.711 -1.576 1.00 96.44 321 GLY A O 1
ATOM 2564 N N . ARG A 1 322 ? 2.395 -16.214 -1.782 1.00 97.25 322 ARG A N 1
ATOM 2565 C CA . ARG A 1 322 ? 2.931 -17.136 -0.766 1.00 97.25 322 ARG A CA 1
ATOM 2566 C C . ARG A 1 322 ? 4.251 -17.769 -1.217 1.00 97.25 322 ARG A C 1
ATOM 2568 O O . ARG A 1 322 ? 5.144 -17.924 -0.391 1.00 97.25 322 ARG A O 1
ATOM 2575 N N . MET A 1 323 ? 4.396 -18.090 -2.504 1.00 97.56 323 MET A N 1
ATOM 2576 C CA . MET A 1 323 ? 5.642 -18.628 -3.052 1.00 97.56 323 MET A CA 1
ATOM 2577 C C . MET A 1 323 ? 6.772 -17.600 -2.970 1.00 97.56 323 MET A C 1
ATOM 2579 O O . MET A 1 323 ? 7.876 -17.998 -2.625 1.00 97.56 323 MET A O 1
ATOM 2583 N N . HIS A 1 324 ? 6.517 -16.295 -3.158 1.00 98.12 324 HIS A N 1
ATOM 2584 C CA . HIS A 1 324 ? 7.541 -15.272 -2.881 1.00 98.12 324 HIS A CA 1
ATOM 2585 C C . HIS A 1 324 ? 8.041 -15.356 -1.438 1.00 98.12 324 HIS A C 1
ATOM 2587 O O . HIS A 1 324 ? 9.246 -15.421 -1.230 1.00 98.12 324 HIS A O 1
ATOM 2593 N N . LEU A 1 325 ? 7.134 -15.418 -0.454 1.00 98.25 325 LEU A N 1
ATOM 2594 C CA . LEU A 1 325 ? 7.497 -15.505 0.967 1.00 98.25 325 LEU A CA 1
ATOM 2595 C C . LEU A 1 325 ? 8.211 -16.817 1.333 1.00 98.25 325 LEU A C 1
ATOM 2597 O O . LEU A 1 325 ? 9.043 -16.835 2.239 1.00 98.25 325 LEU A O 1
ATOM 2601 N N . GLN A 1 326 ? 7.878 -17.923 0.664 1.00 98.06 326 GLN A N 1
ATOM 2602 C CA . GLN A 1 326 ? 8.531 -19.219 0.871 1.00 98.06 326 GLN A CA 1
ATOM 2603 C C . GLN A 1 326 ? 9.927 -19.252 0.238 1.00 98.06 326 GLN A C 1
ATOM 2605 O O . GLN A 1 326 ? 10.890 -19.615 0.905 1.00 98.06 326 GLN A O 1
ATOM 2610 N N . GLN A 1 327 ? 10.053 -18.822 -1.018 1.00 97.69 327 GLN A N 1
ATOM 2611 C CA . GLN A 1 327 ? 11.308 -18.844 -1.775 1.00 97.69 327 GLN A CA 1
ATOM 2612 C C . GLN A 1 327 ? 12.281 -17.721 -1.368 1.00 97.69 327 GLN A C 1
ATOM 2614 O O . GLN A 1 327 ? 13.482 -17.833 -1.607 1.00 97.69 327 GLN A O 1
ATOM 2619 N N . SER A 1 328 ? 11.793 -16.667 -0.702 1.00 96.38 328 SER A N 1
ATOM 2620 C CA . SER A 1 328 ? 12.623 -15.699 0.030 1.00 96.38 328 SER A CA 1
ATOM 2621 C C . SER A 1 328 ? 13.019 -16.158 1.435 1.00 96.38 328 SER A C 1
ATOM 2623 O O . SER A 1 328 ? 13.801 -15.479 2.092 1.00 96.38 328 SER A O 1
ATOM 2625 N N . ARG A 1 329 ? 12.469 -17.284 1.913 1.00 97.81 329 ARG A N 1
ATOM 2626 C CA . ARG A 1 329 ? 12.624 -17.834 3.274 1.00 97.81 329 ARG A CA 1
ATOM 2627 C C . ARG A 1 329 ? 12.023 -16.994 4.411 1.00 97.81 329 ARG A C 1
ATOM 2629 O O . ARG A 1 329 ? 12.125 -17.398 5.569 1.00 97.81 329 ARG A O 1
ATOM 2636 N N . ILE A 1 330 ? 11.313 -15.896 4.123 1.00 97.94 330 ILE A N 1
ATOM 2637 C CA . ILE A 1 330 ? 10.594 -15.115 5.155 1.00 97.94 330 ILE A CA 1
ATOM 2638 C C . ILE A 1 330 ? 9.570 -16.005 5.870 1.00 97.94 330 ILE A C 1
ATOM 2640 O O . ILE A 1 330 ? 9.454 -15.986 7.095 1.00 97.94 330 ILE A O 1
ATOM 2644 N N . TRP A 1 331 ? 8.850 -16.830 5.107 1.00 97.81 331 TRP A N 1
ATOM 2645 C CA . TRP A 1 331 ? 7.849 -17.749 5.640 1.00 97.81 331 TRP A CA 1
ATOM 2646 C C . TRP A 1 331 ? 8.457 -18.788 6.593 1.00 97.81 331 TRP A C 1
ATOM 2648 O O . TRP A 1 331 ? 7.895 -19.057 7.652 1.00 97.81 331 TRP A O 1
ATOM 2658 N N . GLU A 1 332 ? 9.631 -19.328 6.248 1.00 97.31 332 GLU A N 1
ATOM 2659 C CA . GLU A 1 332 ? 10.391 -20.256 7.097 1.00 97.31 332 GLU A CA 1
ATOM 2660 C C . GLU A 1 332 ? 10.801 -19.583 8.419 1.00 97.31 332 GLU A C 1
ATOM 2662 O O . GLU A 1 332 ? 10.642 -20.175 9.489 1.00 97.31 332 GLU A O 1
ATOM 2667 N N . GLY A 1 333 ? 11.252 -18.324 8.363 1.00 97.00 333 GLY A N 1
ATOM 2668 C CA . GLY A 1 333 ? 11.576 -17.525 9.548 1.00 97.00 333 GLY A CA 1
ATOM 2669 C C . GLY A 1 333 ? 10.377 -17.338 10.477 1.00 97.00 333 GLY A C 1
ATOM 2670 O O . GLY A 1 333 ? 10.466 -17.623 11.673 1.00 97.00 333 GLY A O 1
ATOM 2671 N N . LEU A 1 334 ? 9.226 -16.946 9.924 1.00 97.06 334 LEU A N 1
ATOM 2672 C CA . LEU A 1 334 ? 7.983 -16.786 10.685 1.00 97.06 334 LEU A CA 1
ATOM 2673 C C . LEU A 1 334 ? 7.501 -18.107 11.311 1.00 97.06 334 LEU A C 1
ATOM 2675 O O . LEU A 1 334 ? 7.108 -18.125 12.479 1.00 97.06 334 LEU A O 1
ATOM 2679 N N . GLU A 1 335 ? 7.580 -19.225 10.582 1.00 96.56 335 GLU A N 1
ATOM 2680 C CA . GLU A 1 335 ? 7.258 -20.552 11.123 1.00 96.56 335 GLU A CA 1
ATOM 2681 C C . GLU A 1 335 ? 8.217 -20.989 12.236 1.00 96.56 335 GLU A C 1
ATOM 2683 O O . GLU A 1 335 ? 7.771 -21.526 13.252 1.00 96.56 335 GLU A O 1
ATOM 2688 N N . ARG A 1 336 ? 9.525 -20.744 12.089 1.00 94.88 336 ARG A N 1
ATOM 2689 C CA . ARG A 1 336 ? 10.519 -21.038 13.132 1.00 94.88 336 ARG A CA 1
ATOM 2690 C C . ARG A 1 336 ? 10.187 -20.289 14.421 1.00 94.88 336 ARG A C 1
ATOM 2692 O O . ARG A 1 336 ? 10.136 -20.901 15.487 1.00 94.88 336 ARG A O 1
ATOM 2699 N N . LEU A 1 337 ? 9.908 -18.992 14.314 1.00 92.00 337 LEU A N 1
ATOM 2700 C CA . LEU A 1 337 ? 9.550 -18.139 15.449 1.00 92.00 337 LEU A CA 1
ATOM 2701 C C . LEU A 1 337 ? 8.213 -18.563 16.087 1.00 92.00 337 LEU A C 1
ATOM 2703 O O . LEU A 1 337 ? 8.027 -18.389 17.294 1.00 92.00 337 LEU A O 1
ATOM 2707 N N . ALA A 1 338 ? 7.288 -19.138 15.311 1.00 89.94 338 ALA A N 1
ATOM 2708 C CA . ALA A 1 338 ? 6.015 -19.677 15.801 1.00 89.94 338 ALA A CA 1
ATOM 2709 C C . ALA A 1 338 ? 6.144 -20.999 16.566 1.00 89.94 338 ALA A C 1
ATOM 2711 O O . ALA A 1 338 ? 5.321 -21.275 17.430 1.00 89.94 338 ALA A O 1
ATOM 2712 N N . ARG A 1 339 ? 7.189 -21.793 16.308 1.00 87.38 339 ARG A N 1
ATOM 2713 C CA . ARG A 1 339 ? 7.476 -23.030 17.063 1.00 87.38 339 ARG A CA 1
ATOM 2714 C C . ARG A 1 33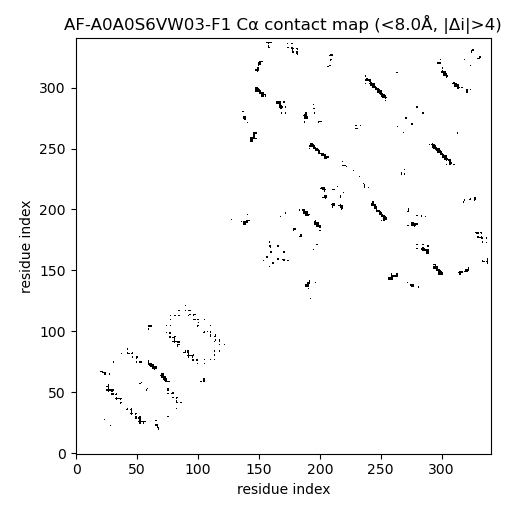9 ? 8.262 -22.779 18.357 1.00 87.38 339 ARG A C 1
ATOM 2716 O O . ARG A 1 339 ? 8.317 -23.651 19.213 1.00 87.38 339 ARG A O 1
ATOM 2723 N N . GLN A 1 340 ? 8.889 -21.609 18.489 1.00 77.12 340 GLN A N 1
ATOM 2724 C CA . GLN A 1 340 ? 9.742 -21.225 19.623 1.00 77.12 340 GLN A CA 1
ATOM 2725 C C . GLN A 1 340 ? 9.011 -20.399 20.698 1.00 77.12 340 GLN A C 1
ATOM 2727 O O . GLN A 1 340 ? 9.670 -19.798 21.553 1.00 77.12 340 GLN A O 1
ATOM 2732 N N . GLY A 1 341 ? 7.679 -20.272 20.633 1.00 62.84 341 GLY A N 1
ATOM 2733 C CA . GLY A 1 341 ? 6.981 -19.214 21.358 1.00 62.84 341 GLY A CA 1
ATOM 2734 C C . GLY A 1 341 ? 5.571 -19.492 21.825 1.00 62.84 341 GLY A C 1
ATOM 2735 O O . GLY A 1 341 ? 5.255 -18.884 22.876 1.00 62.84 341 GLY A O 1
#

Foldseek 3Di:
DDDDDDDDDDDDPPPPPPPPFFDFDQLVVLQVVLVVCVVVLVLVSSLVSLVVSCVSPVDFACWDDGTVVDIDGGQSLLSNLVSCVSQVVLVSNCVSLVVSVVSVRDDVVSSVVSVVSSVVVVVVVVVLVVVQVDDFPWAAADPLAADFLAKDWDDVLLQDDPPDWAFLLSSVVLLCQLCVVLVQPDWFWHDDRLAIKIKTAKFFDALQLAGDDDPLGHQDDDDDDPDDDLVVRVLSSQLHDFGKIKMKMKDKHLDDRDHGNHHQDSVSVSCRNPGGHRDDDCSRRRHTDDPSIIIMIGMWMWGRHHSVDDTDTHHHRPDHNVSNCVNSSSSVSSVVVSVVD

Secondary structure (DSSP, 8-state):
----------------------PPPHHHHHHHHHHHHHHTT-HHHHHHHHHHHHHH----EEEEE-SSS-EEEE-HHHHHHHHHHHTT-HHHHHHHHHHHHHTS-S-HHHHHHHHHHHHHHHHHHHHHHHTSSS--SSPBPPSSPPBPSEEEEEPHHHHS-TTS--BHHHHHHHHHHHHHHTT---EEEEEETTEEEEEEPPEEE-TTSPBP-SGGGB---PPP-SS--HHHHHHHHHSSPSEEEEEEEEEEESSPP---SPBPPHHHHHHHHHSSBSS--HHHHTSB--TT-EEEEEEEEEEE-STTSPPEEE-S-SS-HHHHHHHTSHHHHHHHHHH--

Sequence (341 aa):
MKPVFLRASLAILIIASYAASAATPKWYEYYRLSKTYVEAQQWDVAIELLKKAIAERPQSSRKVRVGFLRWTSYYPYLDLGMAYLALGKFDEAQSYCSQAQSEGITPLERVNDCLVQIDSSSLKSEHVRSLSPYPPEIPEFPWPPPKASAQATVPTNLLVRSGRPTLLKDVAKRLEDGLLYAGYEENSYFYIPRGFALVTRVEQFYPDGRSKEGAKRWADTLPPQTSFSLASYLKALFTAEKGYYRIIVFLVTSVPVRQSSQEISRDDANAWLNRGANMLPPSIGSLQFSKDHTCVALVYEFEQMSRDHEPAFKSPSLILGRMHLQQSRIWEGLERLARQG

Solvent-accessible surface area (backbone atoms only — not comparable to full-atom values): 18890 Å² total; per-residue (Å²): 135,86,81,89,86,90,88,84,88,79,86,75,81,78,76,77,79,76,74,74,77,54,70,65,49,67,32,54,55,28,43,55,51,18,52,55,26,50,76,69,68,39,37,74,63,16,44,56,24,33,52,51,12,37,75,71,47,74,76,67,35,72,72,41,78,52,41,79,97,37,68,43,66,42,53,56,42,41,58,38,10,52,36,29,44,77,70,70,38,50,69,62,12,49,52,26,28,52,50,32,50,75,67,66,62,51,64,61,67,66,37,47,55,50,50,51,53,45,51,58,48,47,49,51,53,47,52,64,47,62,76,41,95,58,79,72,96,36,46,73,49,70,79,60,37,54,41,50,17,25,53,31,76,54,60,62,70,48,51,52,55,88,98,52,97,44,33,40,43,55,39,49,51,42,49,49,52,7,32,42,66,37,66,47,87,53,59,24,25,23,35,41,75,75,39,37,33,43,32,44,54,62,33,28,35,47,95,87,31,35,54,46,65,74,73,71,16,44,60,78,87,76,79,96,58,99,75,83,52,68,69,55,51,50,50,57,51,40,56,39,77,66,45,37,35,36,35,44,33,38,38,38,24,57,56,89,90,54,64,40,91,48,67,68,47,77,68,58,62,48,48,57,76,75,58,38,27,88,60,77,53,68,86,54,26,69,38,72,60,50,94,66,45,48,36,38,37,36,31,43,36,32,41,30,82,40,57,89,48,77,63,43,77,40,72,69,48,94,58,55,30,57,46,42,35,48,42,40,30,30,46,56,27,23,50,53,57,44,74,75,100

pLDDT: mean 80.68, std 18.62, range [30.97, 98.25]

Mean predicted aligned error: 16.7 Å

Organism: NCBI:txid1499966

Radius of gyration: 29.11 Å; Cα contacts (8 Å, |Δi|>4): 545; chains: 1; bounding box: 80×52×104 Å

Nearest PDB structures (foldseek):
  5l0y-assembly5_E  TM=8.630E-01  e=9.539E-03  Thermochaetoides thermophila DSM 1495
  5l0y-assembly3_C  TM=8.489E-01  e=1.917E-02  Thermochaetoides thermophila DSM 1495
  5l0y-assembly2_B  TM=8.387E-01  e=2.646E-02  Thermochaetoides thermophila DSM 1495
  5l0y-assembly4_D  TM=8.573E-01  e=5.040E-02  Thermochaetoides thermophila DSM 1495
  5l0y-assembly1_A  TM=8.298E-01  e=5.040E-02  Thermochaetoides thermophila DSM 1495

InterPro domains:
  IPR011990 Tetratricopeptide-like helical domain superfamily [G3DSA:1.25.40.10] (11-112)
  IPR011990 Tetratricopeptide-like helical domain superfamily [SSF48452] (28-276)
  IPR019734 Tetratricopeptide repeat [PF13174] (30-60)
  IPR019734 Tetratricopeptide repeat [PF13181] (77-101)
  IPR019734 Tetratricopeptide repeat [PS50005] (27-60)
  IPR019734 Tetratricopeptide repeat [SM00028] (27-60)
  IPR019734 Tetratricopeptide repeat [SM00028] (74-107)

=== Feature glossary ===
A reading guide for the features in this record.

Start from the sequence.

  · This is the polypeptide sequence — one letter per residue, N-terminus first. Length ranges from a few dozen residues for small domains to over a thousand for large multi-domain proteins.

Fold it, and you get atomic coordinates and the backbone conformation that goes with them.

  · Structure coordinates are given as an mmCIF _atom_site loop: one row per atom with element, residue name, chain id, sequence number, and x/y/z position in Å. Only the four main-chain atoms per residue are included here; side chains are omitted to keep the record compact.

  · Backbone dihedral angles. Every residue except chain termini has a φ (preceding-C → N → Cα → C) and a ψ (N → Cα → C → next-N). They are reported in degrees following the IUPAC sign convention. Secondary structure is essentially a statement about which (φ, ψ) basin each residue occupies.

  · The SS8 string is DSSP's per-residue secondary-structure call. α-helix (H) means an i→i+4 H-bond ladder; β-strand (E) means the residue participates in a β-sheet; 3₁₀ (G) and π (I) are tighter and wider helices; T/S are turns/bends; '-' is loop.

  · SS3 is a coarse helix/strand/coil call (letters a/b/c) made by the P-SEA algorithm from inter-Cα distances and dihedrals. It is less detailed than DSSP but needs only Cα positions.

Summarize the fold with a handful of shape descriptors and a per-residue structural alphabet.

  · Radius of gyration (Rg) is the root-mean-square distance of Cα atoms from their centroid — a single number for overall size and compactness. A globular domain of N residues has Rg ≈ 2.2·N^0.38 Å; an extended or disordered chain has a much larger Rg. The Cα contact count is the number of residue pairs whose Cα atoms are within 8 Å and are more than four positions apart in sequence — a standard proxy for tertiary packing density. The bounding box is the smallest axis-aligned box enclosing all Cα atoms.

  · The Foldseek 3Di string encodes local tertiary geometry as a 20-letter alphabet — one character per residue — derived from the relative positions of nearby Cα atoms. Unlike the amino-acid sequence, 3Di is a direct function of the 3D structure, so two proteins with the same fold have similar 3Di strings even at low sequence identity.

  · Solvent-accessible surface area (SASA) is the area in Å² traced out by the centre of a 1.4 Å probe sphere (a water molecule) rolled over the protein's van der Waals surface (Shrake–Rupley / Lee–Richards construction). Buried residues have near-zero SASA; fully exposed residues can exceed 200 Å². The total SASA scales roughly with the number of surface residues.

Ask how reliable the model is.

  · pLDDT (predicted Local Distance Difference Test) is AlphaFold's per-residue confidence score, ranging from 0 to 100. Values above 90 indicate high confidence (typically well-packed cores); 70–90 is confident; 50–70 low confidence; below 50 usually means the region is disordered or the prediction is unreliable there. AlphaFold stores pLDDT in the mmCIF B-factor column.

  · B-factor (Debye–Waller factor) reflects atomic displacement in the crystal lattice. It is an experimental observable (units Å²), not a prediction; low values mean the atom is pinned down, high values mean it moves or is heterogeneous across the crystal.

  · Predicted Aligned Error (PAE) is an AlphaFold confidence matrix: entry (i, j) is the expected error in the position of residue j, in ångströms, when the prediction is superimposed on the true structure at residue i. Low PAE within a block of residues means that block is internally rigid and well-predicted; high PAE between two blocks means their relative placement is uncertain even if each block individually is confident.

Place it in context: what it resembles, what it is annotated as, and how it looks.

  · Nearest PDB neighbors are the top structural matches found by Foldseek when searching this structure against the entire Protein Data Bank. Each hit reports a TM-score (0 to 1; >0.5 almost always implies the same fold) and an E-value. These are *structural* homologs — they may share no detectable sequence similarity.

  · Functional annotations link the protein to curated databases. InterPro entries identify conserved domains and families by matching the sequence against member-database signatures (Pfam, PROSITE, CDD, …). Gene Ontology (GO) terms describe molecular function, biological process, and cellular component in a controlled vocabulary. CATH places the structure in a hierarchical fold classification (Class/Architecture/Topology/Homologous-superfamily). The organism is the source species.

  · Three diagnostic plots accompany the record. The Cα contact map visualizes the tertiary structure as a 2D adjacency matrix (8 Å cutoff, sequence-local contacts suppressed). The Ramachandran plot shows the distribution of backbone (φ, ψ) torsions, with points in the α and β basins reflecting secondary structure content. The PAE plot shows AlphaFold's inter-residue confidence as a color matrix.

  · Six rendered views show the 3D structure from the faces of a cube — i.e. along ±x, ±y, ±z. Rendering representation is drawn randomly per protein from cartoon (secondary-structure ribbons), sticks (backbone bonds), or molecular surface; coloring is either N→C rainbow (blue at the N-terminus through red at the C-terminus) or one color per chain.